Protein AF-A0A936B9G7-F1 (afdb_monomer_lite)

Sequence (215 aa):
MPQATAETTAALAHSESIAQEIELLRSRANLYGYPKITRPPTPICRALELAQEVGDEGVVVAVVWELDRVKAEGQRSGGAEEQDRLGEMLGRAMEAGVWGVSSDIALEQAVTFYGAGEWEQAGEAAELARRHALESTDMVRYVRYLCACLVLALVQEKVGEDAAVLDTLLTCKNTLQRHLGDEIGVAMKELLDSLLPRWGEERFRVALATYRMGK

pLDDT: mean 84.7, std 14.95, range [44.03, 98.56]

Structure (mmCIF, N/CA/C/O backbone):
data_AF-A0A936B9G7-F1
#
_entry.id   AF-A0A936B9G7-F1
#
loop_
_atom_site.group_PDB
_atom_site.id
_atom_site.type_symbol
_atom_site.label_atom_id
_atom_site.label_alt_id
_atom_site.label_comp_id
_atom_site.label_asym_id
_atom_site.label_entity_id
_atom_site.label_seq_id
_atom_site.pdbx_PDB_ins_code
_atom_site.Cartn_x
_atom_site.Cartn_y
_atom_site.Cartn_z
_atom_site.occupancy
_atom_site.B_iso_or_equiv
_atom_site.auth_seq_id
_atom_site.auth_comp_id
_atom_site.auth_asym_id
_atom_site.auth_atom_id
_atom_site.pdbx_PDB_model_num
ATOM 1 N N . MET A 1 1 ? 16.222 -15.327 -45.921 1.00 56.72 1 MET A N 1
ATOM 2 C CA . MET A 1 1 ? 15.269 -15.350 -44.790 1.00 56.72 1 MET A CA 1
ATOM 3 C C . MET A 1 1 ? 15.744 -16.071 -43.511 1.00 56.72 1 MET A C 1
ATOM 5 O O . MET A 1 1 ? 15.172 -15.734 -42.489 1.00 56.72 1 MET A O 1
ATOM 9 N N . PRO A 1 2 ? 16.771 -16.956 -43.470 1.00 66.25 2 PRO A N 1
ATOM 10 C CA . PRO A 1 2 ? 17.218 -17.563 -42.196 1.00 66.25 2 PRO A CA 1
ATOM 11 C C . PRO A 1 2 ? 18.151 -16.687 -41.328 1.00 66.25 2 PRO A C 1
ATOM 13 O O . PRO A 1 2 ? 18.372 -17.005 -40.165 1.00 66.25 2 PRO A O 1
ATOM 16 N N . GLN A 1 3 ? 18.701 -15.588 -41.858 1.00 65.69 3 GLN A N 1
ATOM 17 C CA . GLN A 1 3 ? 19.582 -14.690 -41.088 1.00 65.69 3 GLN A CA 1
ATOM 18 C C . GLN A 1 3 ? 18.818 -13.816 -40.082 1.00 65.69 3 GLN A C 1
ATOM 20 O O . GLN A 1 3 ? 19.266 -13.672 -38.952 1.00 65.69 3 GLN A O 1
ATOM 25 N N . ALA A 1 4 ? 17.629 -13.326 -40.448 1.00 65.06 4 ALA A N 1
ATOM 26 C CA . ALA A 1 4 ? 16.823 -12.474 -39.570 1.00 65.06 4 ALA A CA 1
ATOM 27 C C . ALA A 1 4 ? 16.393 -13.197 -38.281 1.00 65.06 4 ALA A C 1
ATOM 29 O O . ALA A 1 4 ? 16.388 -12.606 -37.211 1.00 65.06 4 ALA A O 1
ATOM 30 N N . THR A 1 5 ? 16.099 -14.498 -38.356 1.00 72.56 5 THR A N 1
ATOM 31 C CA . THR A 1 5 ? 15.740 -15.303 -37.180 1.00 72.56 5 THR A CA 1
ATOM 32 C C . THR A 1 5 ? 16.915 -15.523 -36.226 1.00 72.56 5 THR A C 1
ATOM 34 O O . THR A 1 5 ? 16.706 -15.557 -35.020 1.00 72.56 5 THR A O 1
ATOM 37 N N . ALA A 1 6 ? 18.147 -15.638 -36.735 1.00 71.44 6 ALA A N 1
ATOM 38 C CA . ALA A 1 6 ? 19.325 -15.882 -35.900 1.00 71.44 6 ALA A CA 1
ATOM 39 C C . ALA A 1 6 ? 19.733 -14.643 -35.084 1.00 71.44 6 ALA A C 1
ATOM 41 O O . ALA A 1 6 ? 20.085 -14.766 -33.912 1.00 71.44 6 ALA A O 1
ATOM 42 N N . GLU A 1 7 ? 19.638 -13.451 -35.680 1.00 71.56 7 GLU A N 1
ATOM 43 C CA . GLU A 1 7 ? 19.940 -12.185 -34.998 1.00 71.56 7 GLU A CA 1
ATOM 44 C C . GLU A 1 7 ? 18.927 -11.880 -33.887 1.00 71.56 7 GLU A C 1
ATOM 46 O O . GLU A 1 7 ? 19.317 -11.470 -32.795 1.00 71.56 7 GLU A O 1
ATOM 51 N N . THR A 1 8 ? 17.637 -12.166 -34.108 1.00 73.19 8 THR A N 1
ATOM 52 C CA . THR A 1 8 ? 16.605 -11.988 -33.074 1.00 73.19 8 THR A CA 1
ATOM 53 C C . THR A 1 8 ? 16.803 -12.938 -31.891 1.00 73.19 8 THR A C 1
ATOM 55 O O . THR A 1 8 ? 16.679 -12.518 -30.743 1.00 73.19 8 THR A O 1
ATOM 58 N N . THR A 1 9 ? 17.155 -14.206 -32.134 1.00 76.06 9 THR A N 1
ATOM 59 C CA . THR A 1 9 ? 17.416 -15.169 -31.050 1.00 76.06 9 THR A CA 1
ATOM 60 C C . THR A 1 9 ? 18.659 -14.798 -30.236 1.00 76.06 9 THR A C 1
ATOM 62 O O . THR A 1 9 ? 18.646 -14.934 -29.015 1.00 76.06 9 THR A O 1
ATOM 65 N N . ALA A 1 10 ? 19.713 -14.290 -30.882 1.00 73.38 10 ALA A N 1
ATOM 66 C CA . ALA A 1 10 ? 20.920 -13.843 -30.188 1.00 73.38 10 ALA A CA 1
ATOM 67 C C . ALA A 1 10 ? 20.668 -12.599 -29.317 1.00 73.38 10 ALA A C 1
ATOM 69 O O . ALA A 1 10 ? 21.149 -12.541 -28.186 1.00 73.38 10 ALA A O 1
ATOM 70 N N . ALA A 1 11 ? 19.880 -11.636 -29.808 1.00 69.75 11 ALA A N 1
ATOM 71 C CA . ALA A 1 11 ? 19.506 -10.446 -29.044 1.00 69.75 11 ALA A CA 1
ATOM 72 C C . ALA A 1 11 ? 18.649 -10.790 -27.813 1.00 69.75 11 ALA A C 1
ATOM 74 O O . ALA A 1 11 ? 18.898 -10.269 -26.726 1.00 69.75 11 ALA A O 1
ATOM 75 N N . LEU A 1 12 ? 17.693 -11.715 -27.961 1.00 70.75 12 LEU A N 1
ATOM 76 C CA . LEU A 1 12 ? 16.872 -12.208 -26.849 1.00 70.75 12 LEU A CA 1
ATOM 77 C C . LEU A 1 12 ? 17.719 -12.917 -25.784 1.00 70.75 12 LEU A C 1
ATOM 79 O O . LEU A 1 12 ? 17.623 -12.581 -24.609 1.00 70.75 12 LEU A O 1
ATOM 83 N N . ALA A 1 13 ? 18.607 -13.830 -26.190 1.00 74.38 13 ALA A N 1
ATOM 84 C CA . ALA A 1 13 ? 19.484 -14.540 -25.256 1.00 74.38 13 ALA A CA 1
ATOM 85 C C . ALA A 1 13 ? 20.451 -13.594 -24.517 1.00 74.38 13 ALA A C 1
ATOM 87 O O . ALA A 1 13 ? 20.755 -13.798 -23.341 1.00 74.38 13 ALA A O 1
ATOM 88 N N . HIS A 1 14 ? 20.929 -12.544 -25.191 1.00 73.81 14 HIS A N 1
ATOM 89 C CA . HIS A 1 14 ? 21.776 -11.531 -24.567 1.00 73.81 14 HIS A CA 1
ATOM 90 C C . HIS A 1 14 ? 21.006 -10.697 -23.533 1.00 73.81 14 HIS A C 1
ATOM 92 O O . HIS A 1 14 ? 21.499 -10.506 -22.424 1.00 73.81 14 HIS A O 1
ATOM 98 N N . SER A 1 15 ? 19.781 -10.273 -23.859 1.00 67.06 15 SER A N 1
ATOM 99 C CA . SER A 1 15 ? 18.903 -9.546 -22.934 1.00 67.06 15 SER A CA 1
ATOM 100 C C . SER A 1 15 ? 18.550 -10.380 -21.695 1.00 67.06 15 SER A C 1
ATOM 102 O O . SER A 1 15 ? 18.677 -9.887 -20.575 1.00 67.06 15 SER A O 1
ATOM 104 N N . GLU A 1 16 ? 18.219 -11.666 -21.867 1.00 73.56 16 GLU A N 1
ATOM 105 C CA . GLU A 1 16 ? 17.964 -12.586 -20.748 1.00 73.56 16 GLU A CA 1
ATOM 106 C C . GLU A 1 16 ? 19.197 -12.765 -19.847 1.00 73.56 16 GLU A C 1
ATOM 108 O O . GLU A 1 16 ? 19.076 -12.771 -18.621 1.00 73.56 16 GLU A O 1
ATOM 113 N N . SER A 1 17 ? 20.393 -12.868 -20.437 1.00 76.50 17 SER A N 1
ATOM 114 C CA . SER A 1 17 ? 21.648 -12.963 -19.682 1.00 76.50 17 SER A CA 1
ATOM 115 C C . SER A 1 17 ? 21.921 -11.706 -18.854 1.00 76.50 17 SER A C 1
ATOM 117 O O . SER A 1 17 ? 22.403 -11.821 -17.727 1.00 76.50 17 SER A O 1
ATOM 119 N N . ILE A 1 18 ? 21.625 -10.518 -19.390 1.00 69.38 18 ILE A N 1
ATOM 120 C CA . ILE A 1 18 ? 21.814 -9.257 -18.665 1.00 69.38 18 ILE A CA 1
ATOM 121 C C . ILE A 1 18 ? 20.817 -9.144 -17.505 1.00 69.38 18 ILE A C 1
ATOM 123 O O . ILE A 1 18 ? 21.220 -8.814 -16.390 1.00 69.38 18 ILE A O 1
ATOM 127 N N . ALA A 1 19 ? 19.544 -9.488 -17.723 1.00 68.62 19 ALA A N 1
ATOM 128 C CA . ALA A 1 19 ? 18.526 -9.476 -16.671 1.00 68.62 19 ALA A CA 1
ATOM 129 C C . ALA A 1 19 ? 18.897 -10.407 -15.497 1.00 68.62 19 ALA A C 1
ATOM 131 O O . ALA A 1 19 ? 18.770 -10.039 -14.327 1.00 68.62 19 ALA A O 1
ATOM 132 N N . GLN A 1 20 ? 19.436 -11.596 -15.797 1.00 72.50 20 GLN A N 1
ATOM 133 C CA . GLN A 1 20 ? 19.945 -12.523 -14.779 1.00 72.50 20 GLN A CA 1
ATOM 134 C C . GLN A 1 20 ? 21.139 -11.948 -14.002 1.00 72.50 20 GLN A C 1
ATOM 136 O O . GLN A 1 20 ? 21.231 -12.137 -12.786 1.00 72.50 20 GLN A O 1
ATOM 141 N N . GLU A 1 21 ? 22.048 -11.237 -14.675 1.00 73.44 21 GLU A N 1
ATOM 142 C CA . GLU A 1 21 ? 23.186 -10.583 -14.025 1.00 73.44 21 GLU A CA 1
ATOM 143 C C . GLU A 1 21 ? 22.727 -9.438 -13.109 1.00 73.44 21 GLU A C 1
ATOM 145 O O . GLU A 1 21 ? 23.181 -9.352 -11.966 1.00 73.44 21 GLU A O 1
ATOM 150 N N . ILE A 1 22 ? 21.770 -8.615 -13.549 1.00 65.75 22 ILE A N 1
ATOM 151 C CA . ILE A 1 22 ? 21.161 -7.553 -12.732 1.00 65.75 22 ILE A CA 1
ATOM 152 C C . ILE A 1 22 ? 20.537 -8.142 -11.460 1.00 65.75 22 ILE A C 1
ATOM 154 O O . ILE A 1 22 ? 20.807 -7.654 -10.359 1.00 65.75 22 ILE A O 1
ATOM 158 N N . GLU A 1 23 ? 19.758 -9.218 -11.579 1.00 68.31 23 GLU A N 1
ATOM 159 C CA . GLU A 1 23 ? 19.092 -9.845 -10.433 1.00 68.31 23 GLU A CA 1
ATOM 160 C C . GLU A 1 23 ? 20.086 -10.496 -9.455 1.00 68.31 23 GLU A C 1
ATOM 162 O O . GLU A 1 23 ? 19.943 -10.394 -8.230 1.00 68.31 23 GLU A O 1
ATOM 167 N N . LEU A 1 24 ? 21.165 -11.093 -9.974 1.00 71.88 24 LEU A N 1
ATOM 168 C CA . LEU A 1 24 ? 22.264 -11.605 -9.156 1.00 71.88 24 LEU A CA 1
ATOM 169 C C . LEU A 1 24 ? 22.961 -10.475 -8.387 1.00 71.88 24 LEU A C 1
ATOM 171 O O . LEU A 1 24 ? 23.268 -10.621 -7.200 1.00 71.88 24 LEU A O 1
ATOM 175 N N . LEU A 1 25 ? 23.223 -9.346 -9.048 1.00 67.25 25 LEU A N 1
ATOM 176 C CA . LEU A 1 25 ? 23.871 -8.188 -8.434 1.00 67.25 25 LEU A CA 1
ATOM 177 C C . LEU A 1 25 ? 22.976 -7.549 -7.361 1.00 67.25 25 LEU A C 1
ATOM 179 O O . LEU A 1 25 ? 23.489 -7.210 -6.292 1.00 67.25 25 LEU A O 1
ATOM 183 N N . ARG A 1 26 ? 21.654 -7.481 -7.581 1.00 63.97 26 ARG A N 1
ATOM 184 C CA . ARG A 1 26 ? 20.655 -7.074 -6.570 1.00 63.97 26 ARG A CA 1
ATOM 185 C C . ARG A 1 26 ? 20.637 -8.012 -5.366 1.00 63.97 26 ARG A C 1
ATOM 187 O O . ARG A 1 26 ? 20.727 -7.567 -4.224 1.00 63.97 26 ARG A O 1
ATOM 194 N N . SER A 1 27 ? 20.603 -9.320 -5.608 1.00 67.25 27 SER A N 1
ATOM 195 C CA . SER A 1 27 ? 20.620 -10.330 -4.543 1.00 67.25 27 SER A CA 1
ATOM 196 C C . SER A 1 27 ? 21.894 -10.246 -3.698 1.00 67.25 27 SER A C 1
ATOM 198 O O . SER A 1 27 ? 21.845 -10.291 -2.467 1.00 67.25 27 SER A O 1
ATOM 200 N N . ARG A 1 28 ? 23.052 -10.065 -4.349 1.00 64.75 28 ARG A N 1
ATOM 201 C CA . ARG A 1 28 ? 24.328 -9.843 -3.654 1.00 64.75 28 ARG A CA 1
ATOM 202 C C . ARG A 1 28 ? 24.312 -8.548 -2.865 1.00 64.75 28 ARG A C 1
ATOM 204 O O . ARG A 1 28 ? 24.846 -8.536 -1.764 1.00 64.75 28 ARG A O 1
ATOM 211 N N . ALA A 1 29 ? 23.717 -7.489 -3.403 1.00 59.88 29 ALA A N 1
ATOM 212 C CA . ALA A 1 29 ? 23.609 -6.220 -2.711 1.00 59.88 29 ALA A CA 1
ATOM 213 C C . ALA A 1 29 ? 22.846 -6.360 -1.380 1.00 59.88 29 ALA A C 1
ATOM 215 O O . ALA A 1 29 ? 23.378 -6.024 -0.321 1.00 59.88 29 ALA A O 1
ATOM 216 N N . ASN A 1 30 ? 21.671 -6.989 -1.412 1.00 59.00 30 ASN A N 1
ATOM 217 C CA . ASN A 1 30 ? 20.837 -7.210 -0.225 1.00 59.00 30 ASN A CA 1
ATOM 218 C C . ASN A 1 30 ? 21.539 -8.022 0.882 1.00 59.00 30 ASN A C 1
ATOM 220 O O . ASN A 1 30 ? 21.306 -7.782 2.067 1.00 59.00 30 ASN A O 1
ATOM 224 N N . LEU A 1 31 ? 22.448 -8.938 0.525 1.00 58.31 31 LEU A N 1
ATOM 225 C CA . LEU A 1 31 ? 23.226 -9.736 1.486 1.00 58.31 31 LEU A CA 1
ATOM 226 C C . LEU A 1 31 ? 24.245 -8.924 2.300 1.00 58.31 31 LEU A C 1
ATOM 228 O O . LEU A 1 31 ? 24.650 -9.370 3.373 1.00 58.31 31 LEU A O 1
ATOM 232 N N . TYR A 1 32 ? 24.672 -7.752 1.824 1.00 56.09 32 TYR A N 1
ATOM 233 C CA . TYR A 1 32 ? 25.700 -6.956 2.503 1.00 56.09 32 TYR A CA 1
ATOM 234 C C . TYR A 1 32 ? 25.159 -6.015 3.592 1.00 56.09 32 TYR A C 1
ATOM 236 O O . TYR A 1 32 ? 25.969 -5.313 4.194 1.00 56.09 32 TYR A O 1
ATOM 244 N N . GLY A 1 33 ? 23.845 -6.025 3.876 1.00 49.53 33 GLY A N 1
ATOM 245 C CA . GLY A 1 33 ? 23.213 -5.372 5.034 1.00 49.53 33 GLY A CA 1
ATOM 246 C C . GLY A 1 33 ? 23.773 -3.982 5.341 1.00 49.53 33 GLY A C 1
ATOM 247 O O . GLY A 1 33 ? 24.560 -3.844 6.267 1.00 49.53 33 GLY A O 1
ATOM 248 N N . TYR A 1 34 ? 23.411 -2.974 4.547 1.00 52.00 34 TYR A N 1
ATOM 249 C CA . TYR A 1 34 ? 24.170 -1.730 4.380 1.00 52.00 34 TYR A CA 1
ATOM 250 C C . TYR A 1 34 ? 24.184 -0.767 5.579 1.00 52.00 34 TYR A C 1
ATOM 252 O O . TYR A 1 34 ? 23.273 0.051 5.724 1.00 52.00 34 TYR A O 1
ATOM 260 N N . PRO A 1 35 ? 25.267 -0.699 6.379 1.00 44.03 35 PRO A N 1
ATOM 261 C CA . PRO A 1 35 ? 25.419 0.339 7.374 1.00 44.03 35 PRO A CA 1
ATOM 262 C C . PRO A 1 35 ? 26.289 1.439 6.749 1.00 44.03 35 PRO A C 1
ATOM 264 O O . PRO A 1 35 ? 27.512 1.339 6.728 1.00 44.03 35 PRO A O 1
ATOM 267 N N . LYS A 1 36 ? 25.655 2.516 6.268 1.00 48.12 36 LYS A N 1
ATOM 268 C CA . LYS A 1 36 ? 26.309 3.790 5.888 1.00 48.12 36 LYS A CA 1
ATOM 269 C C . LYS A 1 36 ? 27.235 3.732 4.656 1.00 48.12 36 LYS A C 1
ATOM 271 O O . LYS A 1 36 ? 28.436 3.968 4.782 1.00 48.12 36 LYS A O 1
ATOM 276 N N . ILE A 1 37 ? 26.701 3.520 3.451 1.00 49.41 37 ILE A N 1
ATOM 277 C CA . ILE A 1 37 ? 27.486 3.738 2.222 1.00 49.41 37 ILE A CA 1
ATOM 278 C C . ILE A 1 37 ? 27.013 5.017 1.520 1.00 49.41 37 ILE A C 1
ATOM 280 O O . ILE A 1 37 ? 25.853 5.143 1.154 1.00 49.41 37 ILE A O 1
ATOM 284 N N . THR A 1 38 ? 27.928 5.970 1.331 1.00 53.75 38 THR A N 1
ATOM 285 C CA . THR A 1 38 ? 27.715 7.244 0.611 1.00 53.75 38 THR A CA 1
ATOM 286 C C . THR A 1 38 ? 27.828 7.110 -0.913 1.00 53.75 38 THR A C 1
ATOM 288 O O . THR A 1 38 ? 27.682 8.092 -1.637 1.00 53.75 38 THR A O 1
ATOM 291 N N . ARG A 1 39 ? 28.116 5.906 -1.415 1.00 54.34 39 ARG A N 1
ATOM 292 C CA . ARG A 1 39 ? 28.204 5.564 -2.839 1.00 54.34 39 ARG A CA 1
ATOM 293 C C . ARG A 1 39 ? 27.450 4.262 -3.108 1.00 54.34 39 ARG A C 1
ATOM 295 O O . ARG A 1 39 ? 27.459 3.392 -2.237 1.00 54.34 39 ARG A O 1
ATOM 302 N N . PRO A 1 40 ? 26.853 4.086 -4.295 1.00 52.16 40 PRO A N 1
ATOM 303 C CA . PRO A 1 40 ? 26.327 2.790 -4.670 1.00 52.16 40 PRO A CA 1
ATOM 304 C C . PRO A 1 40 ? 27.481 1.771 -4.668 1.00 52.16 40 PRO A C 1
ATOM 306 O O . PRO A 1 40 ? 28.564 2.059 -5.187 1.00 52.16 40 PRO A O 1
ATOM 309 N N . PRO A 1 41 ? 27.317 0.610 -4.021 1.00 60.62 41 PRO A N 1
ATOM 310 C CA . PRO A 1 41 ? 28.318 -0.447 -4.035 1.00 60.62 41 PRO A CA 1
ATOM 311 C C . PRO A 1 41 ? 28.562 -0.908 -5.477 1.00 60.62 41 PRO A C 1
ATOM 313 O O . PRO A 1 41 ? 27.652 -0.886 -6.301 1.00 60.62 41 PRO A O 1
ATOM 316 N N . THR A 1 42 ? 29.785 -1.347 -5.786 1.00 68.25 42 THR A N 1
ATOM 317 C CA . THR A 1 42 ? 30.218 -1.718 -7.149 1.00 68.25 42 THR A CA 1
ATOM 318 C C . THR A 1 42 ? 29.230 -2.622 -7.909 1.00 68.25 42 THR A C 1
ATOM 320 O O . THR A 1 42 ? 29.023 -2.378 -9.096 1.00 68.25 42 THR A O 1
ATOM 323 N N . PRO A 1 43 ? 28.560 -3.605 -7.269 1.00 58.53 43 PRO A N 1
ATOM 324 C CA . PRO A 1 43 ? 27.504 -4.386 -7.913 1.00 58.53 43 PRO A CA 1
ATOM 325 C C . PRO A 1 43 ? 26.313 -3.566 -8.430 1.00 58.53 43 PRO A C 1
ATOM 327 O O . PRO A 1 43 ? 25.778 -3.884 -9.483 1.00 58.53 43 PRO A O 1
ATOM 330 N N . ILE A 1 44 ? 25.916 -2.502 -7.731 1.00 60.12 44 ILE A N 1
ATOM 331 C CA . ILE A 1 44 ? 24.806 -1.626 -8.128 1.00 60.12 44 ILE A CA 1
ATOM 332 C C . ILE A 1 44 ? 25.230 -0.706 -9.267 1.00 60.12 44 ILE A C 1
ATOM 334 O O . ILE A 1 44 ? 24.474 -0.552 -10.217 1.00 60.12 44 ILE A O 1
ATOM 338 N N . CYS A 1 45 ? 26.454 -0.167 -9.241 1.00 66.50 45 CYS A N 1
ATOM 339 C CA . CYS A 1 45 ? 26.995 0.565 -10.392 1.00 66.50 45 CYS A CA 1
ATOM 340 C C . CYS A 1 45 ? 27.009 -0.312 -11.650 1.00 66.50 45 CYS A C 1
ATOM 342 O O . CYS A 1 45 ? 26.574 0.129 -12.707 1.00 66.50 45 CYS A O 1
ATOM 344 N N . ARG A 1 46 ? 27.432 -1.576 -11.520 1.00 67.38 46 ARG A N 1
ATOM 345 C CA . ARG A 1 46 ? 27.432 -2.520 -12.641 1.00 67.38 46 ARG A CA 1
ATOM 346 C C . ARG A 1 46 ? 26.018 -2.864 -13.109 1.00 67.38 46 ARG A C 1
ATOM 348 O O . ARG A 1 46 ? 25.781 -2.906 -14.308 1.00 67.38 46 ARG A O 1
ATOM 355 N N . ALA A 1 47 ? 25.079 -3.066 -12.184 1.00 62.12 47 ALA A N 1
ATOM 356 C CA . ALA A 1 47 ? 23.676 -3.288 -12.523 1.00 62.12 47 ALA A CA 1
ATOM 357 C C . ALA A 1 47 ? 23.065 -2.070 -13.236 1.00 62.12 47 ALA A C 1
ATOM 359 O O . ALA A 1 47 ? 22.287 -2.251 -14.160 1.00 62.12 47 ALA A O 1
ATOM 360 N N . LEU A 1 48 ? 23.446 -0.845 -12.860 1.00 63.19 48 LEU A N 1
ATOM 361 C CA . LEU A 1 48 ? 23.027 0.387 -13.536 1.00 63.19 48 LEU A CA 1
ATOM 362 C C . LEU A 1 48 ? 23.592 0.505 -14.952 1.00 63.19 48 LEU A C 1
ATOM 364 O O . LEU A 1 48 ? 22.842 0.830 -15.865 1.00 63.19 48 LEU A O 1
ATOM 368 N N . GLU A 1 49 ? 24.886 0.233 -15.136 1.00 69.00 49 GLU A N 1
ATOM 369 C CA . GLU A 1 49 ? 25.533 0.213 -16.457 1.00 69.00 49 GLU A CA 1
ATOM 370 C C . GLU A 1 49 ? 24.850 -0.800 -17.382 1.00 69.00 49 GLU A C 1
ATOM 372 O O . GLU A 1 49 ? 24.409 -0.450 -18.472 1.00 69.00 49 GLU A O 1
ATOM 377 N N . LEU A 1 50 ? 24.686 -2.036 -16.904 1.00 65.38 50 LEU A N 1
ATOM 378 C CA . LEU A 1 50 ? 24.020 -3.107 -17.641 1.00 65.38 50 LEU A CA 1
ATOM 379 C C . LEU A 1 50 ? 22.57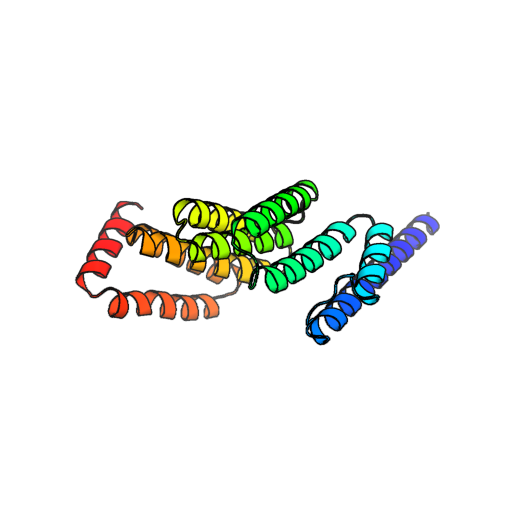4 -2.748 -17.982 1.00 65.38 50 LEU A C 1
ATOM 381 O O . LEU A 1 50 ? 22.122 -2.961 -19.099 1.00 65.38 50 LEU A O 1
ATOM 385 N N . ALA A 1 51 ? 21.849 -2.156 -17.041 1.00 63.84 51 ALA A N 1
ATOM 386 C CA . ALA A 1 51 ? 20.460 -1.788 -17.235 1.00 63.84 51 ALA A CA 1
ATOM 387 C C . ALA A 1 51 ? 20.276 -0.571 -18.171 1.00 63.84 51 ALA A C 1
ATOM 389 O O . ALA A 1 51 ? 19.245 -0.461 -18.837 1.00 63.84 51 ALA A O 1
ATOM 390 N N . GLN A 1 52 ? 21.280 0.312 -18.271 1.00 67.38 52 GLN A N 1
ATOM 391 C CA . GLN A 1 52 ? 21.365 1.341 -19.316 1.00 67.38 52 GLN A CA 1
ATOM 392 C C . GLN A 1 52 ? 21.656 0.737 -20.696 1.00 67.38 52 GLN A C 1
ATOM 394 O O . GLN A 1 52 ? 21.115 1.225 -21.686 1.00 67.38 52 GLN A O 1
ATOM 399 N N . GLU A 1 53 ? 22.457 -0.330 -20.773 1.00 66.25 53 GLU A N 1
ATOM 400 C CA . GLU A 1 53 ? 22.741 -1.041 -22.029 1.00 66.25 53 GLU A CA 1
ATOM 401 C C . GLU A 1 53 ? 21.485 -1.713 -22.621 1.00 66.25 53 GLU A C 1
ATOM 403 O O . GLU A 1 53 ? 21.360 -1.779 -23.844 1.00 66.25 53 GLU A O 1
ATOM 408 N N . VAL A 1 54 ? 20.528 -2.153 -21.787 1.00 63.50 54 VAL A N 1
ATOM 409 C CA . VAL A 1 54 ? 19.259 -2.778 -22.239 1.00 63.50 54 VAL A CA 1
ATOM 410 C C . VAL A 1 54 ? 18.085 -1.802 -22.394 1.00 63.50 54 VAL A C 1
ATOM 412 O O . VAL A 1 54 ? 17.042 -2.190 -22.913 1.00 63.50 54 VAL A O 1
ATOM 415 N N . GLY A 1 55 ? 18.251 -0.536 -22.000 1.00 54.19 55 GLY A N 1
ATOM 416 C CA . GLY A 1 55 ? 17.353 0.558 -22.384 1.00 54.19 55 GLY A CA 1
ATOM 417 C C . GLY A 1 55 ? 16.089 0.792 -21.545 1.00 54.19 55 GLY A C 1
ATOM 418 O O . GLY A 1 55 ? 15.339 1.690 -21.910 1.00 54.19 55 GLY A O 1
ATOM 419 N N . ASP A 1 56 ? 15.853 0.075 -20.438 1.00 58.06 56 ASP A N 1
ATOM 420 C CA . ASP A 1 56 ? 14.624 0.277 -19.629 1.00 58.06 56 ASP A CA 1
ATOM 421 C C . ASP A 1 56 ? 14.794 0.011 -18.114 1.00 58.06 56 ASP A C 1
ATOM 423 O O . ASP A 1 56 ? 14.147 0.628 -17.270 1.00 58.06 56 ASP A O 1
ATOM 427 N N . GLU A 1 57 ? 15.730 -0.853 -17.705 1.00 61.50 57 GLU A N 1
ATOM 428 C CA . GLU A 1 57 ? 15.814 -1.298 -16.302 1.00 61.50 57 GLU A CA 1
ATOM 429 C C . GLU A 1 57 ? 16.679 -0.399 -15.394 1.00 61.50 57 GLU A C 1
ATOM 431 O O . GLU A 1 57 ? 16.709 -0.575 -14.170 1.00 61.50 57 GLU A O 1
ATOM 436 N N . GLY A 1 58 ? 17.409 0.568 -15.969 1.00 63.62 58 GLY A N 1
ATOM 437 C CA . GLY A 1 58 ? 18.388 1.383 -15.232 1.00 63.62 58 GLY A CA 1
ATOM 438 C C . GLY A 1 58 ? 17.743 2.285 -14.188 1.00 63.62 58 GLY A C 1
ATOM 439 O O . GLY A 1 58 ? 18.282 2.468 -13.094 1.00 63.62 58 GLY A O 1
ATOM 440 N N . VAL A 1 59 ? 16.542 2.781 -14.488 1.00 65.25 59 VAL A N 1
ATOM 441 C CA . VAL A 1 59 ? 15.751 3.592 -13.558 1.00 65.25 59 VAL A CA 1
ATOM 442 C C . VAL A 1 59 ? 15.311 2.753 -12.359 1.00 65.25 59 VAL A C 1
ATOM 444 O O . VAL A 1 59 ? 15.446 3.203 -11.225 1.00 65.25 59 VAL A O 1
ATOM 447 N N . VAL A 1 60 ? 14.882 1.507 -12.580 1.00 70.56 60 VAL A N 1
ATOM 448 C CA . VAL A 1 60 ? 14.449 0.586 -11.515 1.00 70.56 60 VAL A CA 1
ATOM 449 C C . VAL A 1 60 ? 15.559 0.389 -10.486 1.00 70.56 60 VAL A C 1
ATOM 451 O O . VAL A 1 60 ? 15.342 0.565 -9.290 1.00 70.56 60 VAL A O 1
ATOM 454 N N . VAL A 1 61 ? 16.770 0.059 -10.946 1.00 70.50 61 VAL A N 1
ATOM 455 C CA . VAL A 1 61 ? 17.921 -0.188 -10.062 1.00 70.50 61 VAL A CA 1
ATOM 456 C C . VAL A 1 61 ? 18.309 1.078 -9.291 1.00 70.50 61 VAL A C 1
ATOM 458 O O . VAL A 1 61 ? 18.567 1.001 -8.090 1.00 70.50 61 VAL A O 1
ATOM 461 N N . ALA A 1 62 ? 18.334 2.237 -9.959 1.00 71.50 62 ALA A N 1
ATOM 462 C CA . ALA A 1 62 ? 18.723 3.504 -9.339 1.00 71.50 62 ALA A CA 1
ATOM 463 C C . ALA A 1 62 ? 17.744 3.902 -8.236 1.00 71.50 62 ALA A C 1
ATOM 465 O O . ALA A 1 62 ? 18.153 4.248 -7.128 1.00 71.50 62 ALA A O 1
ATOM 466 N N . VAL A 1 63 ? 16.453 3.819 -8.549 1.00 70.62 63 VAL A N 1
ATOM 467 C CA . VAL A 1 63 ? 15.383 4.248 -7.659 1.00 70.62 63 VAL A CA 1
ATOM 468 C C . VAL A 1 63 ? 15.239 3.298 -6.470 1.00 70.62 63 VAL A C 1
ATOM 470 O O . VAL A 1 63 ? 15.105 3.771 -5.348 1.00 70.62 63 VAL A O 1
ATOM 473 N N . VAL A 1 64 ? 15.337 1.978 -6.670 1.00 76.44 64 VAL A N 1
ATOM 474 C CA . VAL A 1 64 ? 15.311 1.008 -5.557 1.00 76.44 64 VAL A CA 1
ATOM 475 C C . VAL A 1 64 ? 16.488 1.231 -4.609 1.00 76.44 64 VAL A C 1
ATOM 477 O O . VAL A 1 64 ? 16.301 1.283 -3.397 1.00 76.44 64 VAL A O 1
ATOM 480 N N . TRP A 1 65 ? 17.696 1.434 -5.142 1.00 78.69 65 TRP A N 1
ATOM 481 C CA . TRP A 1 65 ? 18.853 1.718 -4.296 1.00 78.69 65 TRP A CA 1
ATOM 482 C C . TRP A 1 65 ? 18.698 3.027 -3.517 1.00 78.69 65 TRP A C 1
ATOM 484 O O . TRP A 1 65 ? 19.030 3.098 -2.332 1.00 78.69 65 TRP A O 1
ATOM 494 N N . GLU A 1 66 ? 18.204 4.074 -4.177 1.00 79.12 66 GLU A N 1
ATOM 495 C CA . GLU A 1 66 ? 17.956 5.351 -3.521 1.00 79.12 66 GLU A CA 1
ATOM 496 C C . GLU A 1 66 ? 16.879 5.221 -2.437 1.00 79.12 66 GLU A C 1
ATOM 498 O O . GLU A 1 66 ? 17.043 5.797 -1.364 1.00 79.12 66 GLU A O 1
ATOM 503 N N . LEU A 1 67 ? 15.858 4.388 -2.658 1.00 78.56 67 LEU A N 1
ATOM 504 C CA . LEU A 1 67 ? 14.820 4.080 -1.675 1.00 78.56 67 LEU A CA 1
ATOM 505 C C . LEU A 1 67 ? 15.402 3.391 -0.445 1.00 78.56 67 LEU A C 1
ATOM 507 O O . LEU A 1 67 ? 15.185 3.860 0.669 1.00 78.56 67 LEU A O 1
ATOM 511 N N . ASP A 1 68 ? 16.197 2.340 -0.628 1.00 81.25 68 ASP A N 1
ATOM 512 C CA . ASP A 1 68 ? 16.860 1.652 0.486 1.00 81.25 68 ASP A CA 1
ATOM 513 C C . ASP A 1 68 ? 17.771 2.598 1.278 1.00 81.25 68 ASP A C 1
ATOM 515 O O . ASP A 1 68 ? 17.849 2.537 2.510 1.00 81.25 68 ASP A O 1
ATOM 519 N N . ARG A 1 69 ? 18.443 3.518 0.577 1.00 80.81 69 ARG A N 1
ATOM 520 C CA . ARG A 1 69 ? 19.280 4.540 1.202 1.00 80.81 69 ARG A CA 1
ATOM 521 C C . ARG A 1 69 ? 18.453 5.542 2.005 1.00 80.81 69 ARG A C 1
ATOM 523 O O . ARG A 1 69 ? 18.824 5.822 3.143 1.00 80.81 69 ARG A O 1
ATOM 530 N N . VAL A 1 70 ? 17.351 6.050 1.450 1.00 80.44 70 VAL A N 1
ATOM 531 C CA . VAL A 1 70 ? 16.431 6.959 2.150 1.00 80.44 70 VAL A CA 1
ATOM 532 C C . VAL A 1 70 ? 15.881 6.283 3.404 1.00 80.44 70 VAL A C 1
ATOM 534 O O . VAL A 1 70 ? 16.035 6.847 4.481 1.00 80.44 70 VAL A O 1
ATOM 537 N N . LYS A 1 71 ? 15.408 5.031 3.320 1.00 80.06 71 LYS A N 1
ATOM 538 C CA . LYS A 1 71 ? 14.937 4.258 4.487 1.00 80.06 71 LYS A CA 1
ATOM 539 C C . LYS A 1 71 ? 15.999 4.132 5.588 1.00 80.06 71 LYS A C 1
ATOM 541 O O . LYS A 1 71 ? 15.698 4.205 6.780 1.00 80.06 71 LYS A O 1
ATOM 546 N N . ALA A 1 72 ? 17.265 3.947 5.209 1.00 79.06 72 ALA A N 1
ATOM 547 C CA . ALA A 1 72 ? 18.378 3.854 6.157 1.00 79.06 72 ALA A CA 1
ATOM 548 C C . ALA A 1 72 ? 18.796 5.214 6.765 1.00 79.06 72 ALA A C 1
ATOM 550 O O . ALA A 1 72 ? 19.399 5.251 7.848 1.00 79.06 72 ALA A O 1
ATOM 551 N N . GLU A 1 73 ? 18.529 6.321 6.065 1.00 79.62 73 GLU A N 1
ATOM 552 C CA . GLU A 1 73 ? 18.833 7.699 6.478 1.00 79.62 73 GLU A CA 1
ATOM 553 C C . GLU A 1 73 ? 17.693 8.320 7.313 1.00 79.62 73 GLU A C 1
ATOM 555 O O . GLU A 1 73 ? 17.982 8.918 8.354 1.00 79.62 73 GLU A O 1
ATOM 560 N N . GLY A 1 74 ? 16.429 8.108 6.925 1.00 68.00 74 GLY A N 1
ATOM 561 C CA . GLY A 1 74 ? 15.205 8.660 7.530 1.00 68.00 74 GLY A CA 1
ATOM 562 C C . GLY A 1 74 ? 15.010 8.309 9.006 1.00 68.00 74 GLY A C 1
ATOM 563 O O . GLY A 1 74 ? 14.474 9.091 9.783 1.00 68.00 74 GLY A O 1
ATOM 564 N N . GLN A 1 75 ? 15.618 7.218 9.482 1.00 66.00 75 GLN A N 1
ATOM 565 C CA . GLN A 1 75 ? 15.706 6.933 10.922 1.00 66.00 75 GLN A CA 1
ATOM 566 C C . GLN A 1 75 ? 16.477 8.003 11.731 1.00 66.00 75 GLN A C 1
ATOM 568 O O . GLN A 1 75 ? 16.524 7.918 12.960 1.00 66.00 75 GLN A O 1
ATOM 573 N N . ARG A 1 76 ? 17.135 8.977 11.083 1.00 65.12 76 ARG A N 1
ATOM 574 C CA . ARG A 1 76 ? 17.997 9.985 11.731 1.00 65.12 76 ARG A CA 1
ATOM 575 C C . ARG A 1 76 ? 17.650 11.435 11.391 1.00 65.12 76 ARG A C 1
ATOM 577 O O . ARG A 1 76 ? 17.949 12.308 12.203 1.00 65.12 76 ARG A O 1
ATOM 584 N N . SER A 1 77 ? 17.097 11.702 10.213 1.00 59.62 77 SER A N 1
ATOM 585 C CA . SER A 1 77 ? 16.705 13.038 9.742 1.00 59.62 77 SER A CA 1
ATOM 586 C C . SER A 1 77 ? 15.196 13.221 9.901 1.00 59.62 77 SER A C 1
ATOM 588 O O . SER A 1 77 ? 14.445 12.297 9.633 1.00 59.62 77 SER A O 1
ATOM 590 N N . GLY A 1 78 ? 14.734 14.388 10.360 1.00 61.47 78 GLY A N 1
ATOM 591 C CA . GLY A 1 78 ? 13.294 14.672 10.467 1.00 61.47 78 GLY A CA 1
ATOM 592 C C . GLY A 1 78 ? 12.549 14.527 9.127 1.00 61.47 78 GLY A C 1
ATOM 593 O O . GLY A 1 78 ? 13.159 14.607 8.065 1.00 61.47 78 GLY A O 1
ATOM 594 N N . GLY A 1 79 ? 11.225 14.341 9.184 1.00 79.75 79 GLY A N 1
ATOM 595 C CA . GLY A 1 79 ? 10.430 13.811 8.064 1.00 79.75 79 GLY A CA 1
ATOM 596 C C . GLY A 1 79 ? 10.316 14.664 6.790 1.00 79.75 79 GLY A C 1
ATOM 597 O O . GLY A 1 79 ? 10.083 14.099 5.731 1.00 79.75 79 GLY A O 1
ATOM 598 N N . ALA A 1 80 ? 10.509 15.987 6.837 1.00 85.88 80 ALA A N 1
ATOM 599 C CA . ALA A 1 80 ? 10.249 16.848 5.671 1.00 85.88 80 ALA A CA 1
ATOM 600 C C . ALA A 1 80 ? 11.230 16.621 4.498 1.00 85.88 80 ALA A C 1
ATOM 602 O O . ALA A 1 80 ? 10.807 16.477 3.357 1.00 85.88 80 ALA A O 1
ATOM 603 N N . GLU A 1 81 ? 12.538 16.525 4.770 1.00 87.94 81 GLU A N 1
ATOM 604 C CA . GLU A 1 81 ? 13.543 16.267 3.719 1.00 87.94 81 GLU A CA 1
ATOM 605 C C . GLU A 1 81 ? 13.365 14.869 3.104 1.00 87.94 81 GLU A C 1
ATOM 607 O O . GLU A 1 81 ? 13.570 14.665 1.909 1.00 87.94 81 GLU A O 1
ATOM 612 N N . GLU A 1 82 ? 12.960 13.895 3.921 1.00 88.62 82 GLU A N 1
ATOM 613 C CA . GLU A 1 82 ? 12.645 12.545 3.459 1.00 88.62 82 GLU A CA 1
ATOM 614 C C . GLU A 1 82 ? 11.419 12.537 2.535 1.00 88.62 82 GLU A C 1
ATOM 616 O O . GLU A 1 82 ? 11.469 11.927 1.466 1.00 88.62 82 GLU A O 1
ATOM 621 N N . GLN A 1 83 ? 10.353 13.255 2.898 1.00 88.81 83 GLN A N 1
ATOM 622 C CA . GLN A 1 83 ? 9.141 13.378 2.084 1.00 88.81 83 GLN A CA 1
ATOM 623 C C . GLN A 1 83 ? 9.430 13.990 0.706 1.00 88.81 83 GLN A C 1
ATOM 625 O O . GLN A 1 83 ? 8.983 13.432 -0.301 1.00 88.81 83 GLN A O 1
ATOM 630 N N . ASP A 1 84 ? 10.212 15.073 0.649 1.00 90.75 84 ASP A N 1
ATOM 631 C CA . ASP A 1 84 ? 10.591 15.729 -0.610 1.00 90.75 84 ASP A CA 1
ATOM 632 C C . ASP A 1 84 ? 11.359 14.765 -1.529 1.00 90.75 84 ASP A C 1
ATOM 634 O O . ASP A 1 84 ? 11.016 14.602 -2.704 1.00 90.75 84 ASP A O 1
ATOM 638 N N . ARG A 1 85 ? 12.346 14.039 -0.984 1.00 90.75 85 ARG A N 1
ATOM 639 C CA . ARG A 1 85 ? 13.132 13.053 -1.749 1.00 90.75 85 ARG A CA 1
ATOM 640 C C . ARG A 1 85 ? 12.276 11.904 -2.265 1.00 90.75 85 ARG A C 1
ATOM 642 O O . ARG A 1 85 ? 12.413 11.512 -3.424 1.00 90.75 85 ARG A O 1
ATOM 649 N N . LEU A 1 86 ? 11.381 11.373 -1.430 1.00 92.00 86 LEU A N 1
ATOM 650 C CA . LEU A 1 86 ? 10.445 10.334 -1.857 1.00 92.00 86 LEU A CA 1
ATOM 651 C C . LEU A 1 86 ? 9.515 10.852 -2.967 1.00 92.00 86 LEU A C 1
ATOM 653 O O . LEU A 1 86 ? 9.242 10.118 -3.915 1.00 92.00 86 LEU A O 1
ATOM 657 N N . GLY A 1 87 ? 9.090 12.119 -2.907 1.00 93.06 87 GLY A N 1
ATOM 658 C CA . GLY A 1 87 ? 8.291 12.758 -3.956 1.00 93.06 87 GLY A CA 1
ATOM 659 C C . GLY A 1 87 ? 9.026 12.844 -5.297 1.00 93.06 87 GLY A C 1
ATOM 660 O O . GLY A 1 87 ? 8.483 12.444 -6.329 1.00 93.06 87 GLY A O 1
ATOM 661 N N . GLU A 1 88 ? 10.286 13.284 -5.288 1.00 93.06 88 GLU A N 1
ATOM 662 C CA . GLU A 1 88 ? 11.134 13.330 -6.489 1.00 93.06 88 GLU A CA 1
ATOM 663 C C . GLU A 1 88 ? 11.375 11.936 -7.089 1.00 93.06 88 GLU A C 1
ATOM 665 O O . GLU A 1 88 ? 11.381 11.752 -8.311 1.00 93.06 88 GLU A O 1
ATOM 670 N N . MET A 1 89 ? 11.589 10.930 -6.240 1.00 91.06 89 MET A N 1
ATOM 671 C CA . MET A 1 89 ? 11.747 9.544 -6.679 1.00 91.06 89 MET A CA 1
ATOM 672 C C . MET A 1 89 ? 10.464 8.983 -7.292 1.00 91.06 89 MET A C 1
ATOM 674 O O . MET A 1 89 ? 10.531 8.318 -8.326 1.00 91.06 89 MET A O 1
ATOM 678 N N . LEU A 1 90 ? 9.309 9.261 -6.680 1.00 93.50 90 LEU A N 1
ATOM 679 C CA . LEU A 1 90 ? 8.012 8.816 -7.177 1.00 93.50 90 LEU A CA 1
ATOM 680 C C . LEU A 1 90 ? 7.726 9.402 -8.563 1.00 93.50 90 LEU A C 1
ATOM 682 O O . LEU A 1 90 ? 7.337 8.657 -9.461 1.00 93.50 90 LEU A O 1
ATOM 686 N N . GLY A 1 91 ? 7.988 10.699 -8.758 1.00 92.69 91 GLY A N 1
ATOM 687 C CA . GLY A 1 91 ? 7.851 11.355 -10.061 1.00 92.69 91 GLY A CA 1
ATOM 688 C C . GLY A 1 91 ? 8.671 10.655 -11.147 1.00 92.69 91 GLY A C 1
ATOM 689 O O . GLY A 1 91 ? 8.119 10.246 -12.167 1.00 92.69 91 GLY A O 1
ATOM 690 N N . ARG A 1 92 ? 9.961 10.398 -10.881 1.00 90.12 92 ARG A N 1
ATOM 691 C CA . ARG A 1 92 ? 10.847 9.672 -11.813 1.00 90.12 92 ARG A CA 1
ATOM 692 C C . ARG A 1 92 ? 10.359 8.253 -12.116 1.00 90.12 92 ARG A C 1
ATOM 694 O O . ARG A 1 92 ? 10.409 7.821 -13.265 1.00 90.12 92 ARG A O 1
ATOM 701 N N . ALA A 1 93 ? 9.895 7.519 -11.105 1.00 88.06 93 ALA A N 1
ATOM 702 C CA . ALA A 1 93 ? 9.403 6.153 -11.287 1.00 88.06 93 ALA A CA 1
ATOM 703 C C . ALA A 1 93 ? 8.109 6.108 -12.121 1.00 88.06 93 ALA A C 1
ATOM 705 O O . ALA A 1 93 ? 7.956 5.230 -12.972 1.00 88.06 93 ALA A O 1
ATOM 706 N N . MET A 1 94 ? 7.202 7.071 -11.920 1.00 92.38 94 MET A N 1
ATOM 707 C CA . MET A 1 94 ? 5.969 7.208 -12.703 1.00 92.38 94 MET A CA 1
ATOM 708 C C . MET A 1 94 ? 6.244 7.608 -14.155 1.00 92.38 94 MET A C 1
ATOM 710 O O . MET A 1 94 ? 5.659 7.019 -15.060 1.00 92.38 94 MET A O 1
ATOM 714 N N . GLU A 1 95 ? 7.152 8.559 -14.392 1.00 92.19 95 GLU A N 1
ATOM 715 C CA . GLU A 1 95 ? 7.567 8.958 -15.746 1.00 92.19 95 GLU A CA 1
ATOM 716 C C . GLU A 1 95 ? 8.171 7.788 -16.533 1.00 92.19 95 GLU A C 1
ATOM 718 O O . GLU A 1 95 ? 7.940 7.664 -17.735 1.00 92.19 95 GLU A O 1
ATOM 723 N N . ALA A 1 96 ? 8.892 6.902 -15.845 1.00 86.62 96 ALA A N 1
ATOM 724 C CA . ALA A 1 96 ? 9.463 5.690 -16.422 1.00 86.62 96 ALA A CA 1
ATOM 725 C C . ALA A 1 96 ? 8.476 4.503 -16.495 1.00 86.62 96 ALA A C 1
ATOM 727 O O . ALA A 1 96 ? 8.851 3.432 -16.959 1.00 86.62 96 ALA A O 1
ATOM 728 N N . GLY A 1 97 ? 7.231 4.648 -16.024 1.00 90.38 97 GLY A N 1
ATOM 729 C CA . GLY A 1 97 ? 6.227 3.575 -16.055 1.00 90.38 97 GLY A CA 1
ATOM 730 C C . GLY A 1 97 ? 6.557 2.363 -15.173 1.00 90.38 97 GLY A C 1
ATOM 731 O O . GLY A 1 97 ? 6.042 1.268 -15.401 1.00 90.38 97 GLY A O 1
ATOM 732 N N . VAL A 1 98 ? 7.410 2.530 -14.157 1.00 90.62 98 VAL A N 1
ATOM 733 C CA . VAL A 1 98 ? 7.879 1.435 -13.294 1.00 90.62 98 VAL A CA 1
ATOM 734 C C . VAL A 1 98 ? 6.935 1.258 -12.099 1.00 90.62 98 VAL A C 1
ATOM 736 O O . VAL A 1 98 ? 7.280 1.544 -10.952 1.00 90.62 98 VAL A O 1
ATOM 739 N N . TRP A 1 99 ? 5.722 0.765 -12.357 1.00 93.25 99 TRP A N 1
ATOM 740 C CA . TRP A 1 99 ? 4.629 0.721 -11.372 1.00 93.25 99 TRP A CA 1
ATOM 741 C C . TRP A 1 99 ? 4.959 -0.012 -10.068 1.00 93.25 99 TRP A C 1
ATOM 743 O O . TRP A 1 99 ? 4.566 0.445 -8.995 1.00 93.25 99 TRP A O 1
ATOM 753 N N . GLY A 1 100 ? 5.725 -1.107 -10.125 1.00 89.19 100 GLY A N 1
ATOM 754 C CA . GLY A 1 100 ? 6.166 -1.822 -8.923 1.00 89.19 100 GLY A CA 1
ATOM 755 C C . GLY A 1 100 ? 7.003 -0.940 -7.989 1.00 89.19 100 GLY A C 1
ATOM 756 O O . GLY A 1 100 ? 6.748 -0.899 -6.788 1.00 89.19 100 GLY A O 1
ATOM 757 N N . VAL A 1 101 ? 7.934 -0.162 -8.547 1.00 90.94 101 VAL A N 1
ATOM 758 C CA . VAL A 1 101 ? 8.780 0.765 -7.780 1.00 90.94 101 VAL A CA 1
ATOM 759 C C . VAL A 1 101 ? 7.987 1.987 -7.326 1.00 90.94 101 VAL A C 1
ATOM 761 O O . VAL A 1 101 ? 8.103 2.389 -6.170 1.00 90.94 101 VAL A O 1
ATOM 764 N N . SER A 1 102 ? 7.125 2.541 -8.183 1.00 94.25 102 SER A N 1
ATOM 765 C CA . SER A 1 102 ? 6.225 3.633 -7.789 1.00 94.25 102 SER A CA 1
ATOM 766 C C . SER A 1 102 ? 5.309 3.225 -6.632 1.00 94.25 102 SER A C 1
ATOM 768 O O . SER A 1 102 ? 5.032 4.036 -5.752 1.00 94.25 102 SER A O 1
ATOM 770 N N . SER A 1 103 ? 4.856 1.967 -6.597 1.00 95.19 103 SER A N 1
ATOM 771 C CA . SER A 1 103 ? 4.107 1.416 -5.467 1.00 95.19 103 SER A CA 1
ATOM 772 C C . SER A 1 103 ? 4.952 1.332 -4.196 1.00 95.19 103 SER A C 1
ATOM 774 O O . SER A 1 103 ? 4.435 1.645 -3.127 1.00 95.19 103 SER A O 1
ATOM 776 N N . ASP A 1 104 ? 6.213 0.902 -4.288 1.00 93.88 104 ASP A N 1
ATOM 777 C CA . ASP A 1 104 ? 7.107 0.780 -3.129 1.00 93.88 104 ASP A CA 1
ATOM 778 C C . ASP A 1 104 ? 7.426 2.153 -2.514 1.00 93.88 104 ASP A C 1
ATOM 780 O O . ASP A 1 104 ? 7.416 2.298 -1.291 1.00 93.88 104 ASP A O 1
ATOM 784 N N . ILE A 1 105 ? 7.640 3.178 -3.347 1.00 94.50 105 ILE A N 1
ATOM 785 C CA . ILE A 1 105 ? 7.882 4.555 -2.886 1.00 94.50 105 ILE A CA 1
ATOM 786 C C . ILE A 1 105 ? 6.627 5.157 -2.258 1.00 94.50 105 ILE A C 1
ATOM 788 O O . ILE A 1 105 ? 6.702 5.713 -1.166 1.00 94.50 105 ILE A O 1
ATOM 792 N N . ALA A 1 106 ? 5.473 5.040 -2.924 1.00 97.06 106 ALA A N 1
ATOM 793 C CA . ALA A 1 106 ? 4.217 5.568 -2.398 1.00 97.06 106 ALA A CA 1
ATOM 794 C C . ALA A 1 106 ? 3.835 4.892 -1.068 1.00 97.06 106 ALA A C 1
ATOM 796 O O . ALA A 1 106 ? 3.326 5.546 -0.160 1.00 97.06 106 ALA A O 1
ATOM 797 N N . LEU A 1 107 ? 4.132 3.596 -0.917 1.00 96.25 107 LEU A N 1
ATOM 798 C CA . LEU A 1 107 ? 3.943 2.889 0.347 1.00 96.25 107 LEU A CA 1
ATOM 799 C C . LEU A 1 107 ? 4.869 3.434 1.442 1.00 96.25 107 LEU A C 1
ATOM 801 O O . LEU A 1 107 ? 4.418 3.613 2.571 1.00 96.25 107 LEU A O 1
ATOM 805 N N . GLU A 1 108 ? 6.132 3.723 1.122 1.00 94.69 108 GLU A N 1
ATOM 806 C CA . GLU A 1 108 ? 7.058 4.339 2.077 1.00 94.69 108 GLU A CA 1
ATOM 807 C C . GLU A 1 108 ? 6.571 5.728 2.504 1.00 94.69 108 GLU A C 1
ATOM 809 O O . GLU A 1 108 ? 6.477 5.991 3.698 1.00 94.69 108 GLU A O 1
ATOM 814 N N . GLN A 1 109 ? 6.141 6.575 1.559 1.00 95.12 109 GLN A N 1
ATOM 815 C CA . GLN A 1 109 ? 5.527 7.870 1.877 1.00 95.12 109 GLN A CA 1
ATOM 816 C C . GLN A 1 109 ? 4.325 7.711 2.809 1.00 95.12 109 GLN A C 1
ATOM 818 O O . GLN A 1 109 ? 4.216 8.438 3.793 1.00 95.12 109 GLN A O 1
ATOM 823 N N . ALA A 1 110 ? 3.450 6.737 2.542 1.00 96.38 110 ALA A N 1
ATOM 824 C CA . ALA A 1 110 ? 2.290 6.472 3.385 1.00 96.38 110 ALA A CA 1
ATOM 825 C C . ALA A 1 110 ? 2.688 6.114 4.825 1.00 96.38 110 ALA A C 1
ATOM 827 O O . ALA A 1 110 ? 2.078 6.606 5.774 1.00 96.38 110 ALA A O 1
ATOM 828 N N . VAL A 1 111 ? 3.728 5.293 4.999 1.00 94.50 111 VAL A N 1
ATOM 829 C CA . VAL A 1 111 ? 4.261 4.930 6.320 1.00 94.50 111 VAL A CA 1
ATOM 830 C C . VAL A 1 111 ? 4.900 6.138 7.009 1.00 94.50 111 VAL A C 1
ATOM 832 O O . VAL A 1 111 ? 4.648 6.351 8.197 1.00 94.50 111 VAL A O 1
ATOM 835 N N . THR A 1 112 ? 5.661 6.958 6.282 1.00 91.81 112 THR A N 1
ATOM 836 C CA . THR A 1 112 ? 6.279 8.184 6.809 1.00 91.81 112 THR A CA 1
ATOM 837 C C . THR A 1 112 ? 5.220 9.189 7.268 1.00 91.81 112 THR A C 1
ATOM 839 O O . THR A 1 112 ? 5.270 9.650 8.410 1.00 91.81 112 THR A O 1
ATOM 842 N N . PHE A 1 113 ? 4.204 9.466 6.443 1.00 94.38 113 PHE A N 1
ATOM 843 C CA . PHE A 1 113 ? 3.073 10.331 6.803 1.00 94.38 113 PHE A CA 1
ATOM 844 C C . PHE A 1 113 ? 2.283 9.780 7.995 1.00 94.38 113 PHE A C 1
ATOM 846 O O . PHE A 1 113 ? 1.965 10.516 8.930 1.00 94.38 113 PHE A O 1
ATOM 853 N N . TYR A 1 114 ? 2.033 8.468 8.027 1.00 95.19 114 TYR A N 1
ATOM 854 C CA . TYR A 1 114 ? 1.374 7.822 9.160 1.00 95.19 114 TYR A CA 1
ATOM 855 C C . TYR A 1 114 ? 2.194 7.969 10.454 1.00 95.19 114 TYR A C 1
ATOM 857 O O . TYR A 1 114 ? 1.646 8.284 11.508 1.00 95.19 114 TYR A O 1
ATOM 865 N N . GLY A 1 115 ? 3.516 7.790 10.394 1.00 92.69 115 GLY A N 1
ATOM 866 C CA . GLY A 1 115 ? 4.409 7.994 11.539 1.00 92.69 115 GLY A CA 1
ATOM 867 C C . GLY A 1 115 ? 4.416 9.438 12.055 1.00 92.69 115 GLY A C 1
ATOM 868 O O . GLY A 1 115 ? 4.511 9.652 13.265 1.00 92.69 115 GLY A O 1
ATOM 869 N N . ALA A 1 116 ? 4.260 10.414 11.157 1.00 92.94 116 ALA A N 1
ATOM 870 C CA . ALA A 1 116 ? 4.170 11.839 11.479 1.00 92.94 116 ALA A CA 1
ATOM 871 C C . ALA A 1 116 ? 2.783 12.280 11.994 1.00 92.94 116 ALA A C 1
ATOM 873 O O . ALA A 1 116 ? 2.644 13.387 12.511 1.00 92.94 116 ALA A O 1
ATOM 874 N N . GLY A 1 117 ? 1.759 11.425 11.895 1.00 95.19 117 GLY A N 1
ATOM 875 C CA . GLY A 1 117 ? 0.379 11.772 12.245 1.00 95.19 117 GLY A CA 1
ATOM 876 C C . GLY A 1 117 ? -0.380 12.541 11.160 1.00 95.19 117 GLY A C 1
ATOM 877 O O . GLY A 1 117 ? -1.453 13.084 11.423 1.00 95.19 117 GLY A O 1
ATOM 878 N N . GLU A 1 118 ? 0.158 12.576 9.943 1.00 96.06 118 GLU A N 1
ATOM 879 C CA . GLU A 1 118 ? -0.406 13.234 8.764 1.00 96.06 118 GLU A CA 1
ATOM 880 C C . GLU A 1 118 ? -1.371 12.271 8.052 1.00 96.06 118 GLU A C 1
ATOM 882 O O . GLU A 1 118 ? -1.069 11.686 7.013 1.00 96.06 118 GLU A O 1
ATOM 887 N N . TRP A 1 119 ? -2.525 12.017 8.678 1.00 97.56 119 TRP A N 1
ATOM 888 C CA . TRP A 1 119 ? -3.429 10.929 8.278 1.00 97.56 119 TRP A CA 1
ATOM 889 C C . TRP A 1 119 ? -4.001 11.077 6.865 1.00 97.56 119 TRP A C 1
ATOM 891 O O . TRP A 1 119 ? -4.151 10.078 6.170 1.00 97.56 119 TRP A O 1
ATOM 901 N N . GLU A 1 120 ? -4.312 12.299 6.435 1.00 97.31 120 GLU A N 1
ATOM 902 C CA . GLU A 1 120 ? -4.872 12.561 5.104 1.00 97.31 120 GLU A CA 1
ATOM 903 C C . GLU A 1 120 ? -3.863 12.187 4.010 1.00 97.31 120 GLU A C 1
ATOM 905 O O . GLU A 1 120 ? -4.143 11.332 3.169 1.00 97.31 120 GLU A O 1
ATOM 910 N N . GLN A 1 121 ? -2.641 12.712 4.112 1.00 97.44 121 GLN A N 1
ATOM 911 C CA . GLN A 1 121 ? -1.532 12.427 3.203 1.00 97.44 121 GLN A CA 1
ATOM 912 C C . GLN A 1 121 ? -1.154 10.940 3.217 1.00 97.44 121 GLN A C 1
ATOM 914 O O . GLN A 1 121 ? -0.900 10.345 2.168 1.00 97.44 121 GLN A O 1
ATOM 919 N N . ALA A 1 122 ? -1.163 10.308 4.395 1.00 97.50 122 ALA A N 1
ATOM 920 C CA . ALA A 1 122 ? -0.922 8.874 4.522 1.00 97.50 122 ALA A CA 1
ATOM 921 C C . ALA A 1 122 ? -1.970 8.046 3.763 1.00 97.50 122 ALA A C 1
ATOM 923 O O . ALA A 1 122 ? -1.626 7.062 3.105 1.00 97.50 122 ALA A O 1
ATOM 924 N N . GLY A 1 123 ? -3.242 8.449 3.832 1.00 98.19 123 GLY A N 1
ATOM 925 C CA . GLY A 1 123 ? -4.337 7.812 3.104 1.00 98.19 123 GLY A CA 1
ATOM 926 C C . GLY A 1 123 ? -4.184 7.950 1.591 1.00 98.19 123 GLY A C 1
ATOM 927 O O . GLY A 1 123 ? -4.284 6.953 0.875 1.00 98.19 123 GLY A O 1
ATOM 928 N N . GLU A 1 124 ? -3.881 9.155 1.106 1.00 98.19 124 GLU A N 1
ATOM 929 C CA . GLU A 1 124 ? -3.651 9.421 -0.321 1.00 98.19 124 GLU A CA 1
ATOM 930 C C . GLU A 1 124 ? -2.475 8.607 -0.877 1.00 98.19 124 GLU A C 1
ATOM 932 O O . GLU A 1 124 ? -2.597 7.961 -1.924 1.00 98.19 124 GLU A O 1
ATOM 937 N N . ALA A 1 125 ? -1.354 8.579 -0.153 1.00 97.88 125 ALA A N 1
ATOM 938 C CA . ALA A 1 125 ? -0.169 7.822 -0.539 1.00 97.88 125 ALA A CA 1
ATOM 939 C C . ALA A 1 125 ? -0.422 6.302 -0.518 1.00 97.88 125 ALA A C 1
ATOM 941 O O . ALA A 1 125 ? -0.025 5.598 -1.450 1.00 97.88 125 ALA A O 1
ATOM 942 N N . ALA A 1 126 ? -1.144 5.783 0.484 1.00 98.25 126 ALA A N 1
ATOM 943 C CA . ALA A 1 126 ? -1.505 4.366 0.550 1.00 98.25 126 ALA A CA 1
ATOM 944 C C . ALA A 1 126 ? -2.446 3.961 -0.597 1.00 98.25 126 ALA A C 1
ATOM 946 O O . ALA A 1 126 ? -2.289 2.892 -1.189 1.00 98.25 126 ALA A O 1
ATOM 947 N N . GLU A 1 127 ? -3.399 4.822 -0.956 1.00 98.56 127 GLU A N 1
ATOM 948 C CA . GLU A 1 127 ? -4.299 4.603 -2.087 1.00 98.56 127 GLU A CA 1
ATOM 949 C C . GLU A 1 127 ? -3.545 4.626 -3.428 1.00 98.56 127 GLU A C 1
ATOM 951 O O . GLU A 1 127 ? -3.790 3.792 -4.305 1.00 98.56 127 GLU A O 1
ATOM 956 N N . LEU A 1 128 ? -2.580 5.536 -3.587 1.00 98.31 128 LEU A N 1
ATOM 957 C CA . LEU A 1 128 ? -1.699 5.564 -4.753 1.00 98.31 128 LEU A CA 1
ATOM 958 C C . LEU A 1 128 ? -0.855 4.286 -4.853 1.00 98.31 128 LEU A C 1
ATOM 960 O O . LEU A 1 128 ? -0.824 3.658 -5.913 1.00 98.31 128 LEU A O 1
ATOM 964 N N . ALA A 1 129 ? -0.241 3.858 -3.746 1.00 97.94 129 ALA A N 1
ATOM 965 C CA . ALA A 1 129 ? 0.511 2.608 -3.674 1.00 97.94 129 ALA A CA 1
ATOM 966 C C . ALA A 1 129 ? -0.361 1.408 -4.066 1.00 97.94 129 ALA A C 1
ATOM 968 O O . ALA A 1 129 ? 0.042 0.573 -4.872 1.00 97.94 129 ALA A O 1
ATOM 969 N N . ARG A 1 130 ? -1.601 1.358 -3.563 1.00 98.25 130 ARG A N 1
ATOM 970 C CA . ARG A 1 130 ? -2.580 0.315 -3.887 1.00 98.25 130 ARG A CA 1
ATOM 971 C C . ARG A 1 130 ? -2.871 0.237 -5.389 1.00 98.25 130 ARG A C 1
ATOM 973 O O . ARG A 1 130 ? -2.924 -0.868 -5.932 1.00 98.25 130 ARG A O 1
ATOM 980 N N . ARG A 1 131 ? -3.060 1.380 -6.058 1.00 98.25 131 ARG A N 1
ATOM 981 C CA . ARG A 1 131 ? -3.317 1.441 -7.509 1.00 98.25 131 ARG A CA 1
ATOM 982 C C . ARG A 1 131 ? -2.100 1.006 -8.321 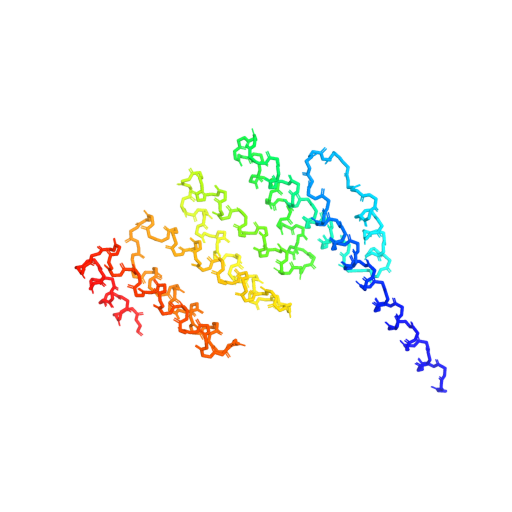1.00 98.25 131 ARG A C 1
ATOM 984 O O . ARG A 1 131 ? -2.224 0.091 -9.130 1.00 98.25 131 ARG A O 1
ATOM 991 N N . HIS A 1 132 ? -0.929 1.578 -8.043 1.00 97.62 132 HIS A N 1
ATOM 992 C CA . HIS A 1 132 ? 0.310 1.223 -8.743 1.00 97.62 132 HIS A CA 1
ATOM 993 C C . HIS A 1 132 ? 0.689 -0.251 -8.549 1.00 97.62 132 HIS A C 1
ATOM 995 O O . HIS A 1 132 ? 1.170 -0.894 -9.480 1.00 97.62 132 HIS A O 1
ATOM 1001 N N . ALA A 1 133 ? 0.415 -0.831 -7.374 1.00 96.62 133 ALA A N 1
ATOM 1002 C CA . ALA A 1 133 ? 0.602 -2.259 -7.159 1.00 96.62 133 ALA A CA 1
ATOM 1003 C C . ALA A 1 133 ? -0.198 -3.084 -8.181 1.00 96.62 133 ALA A C 1
ATOM 1005 O O . ALA A 1 133 ? 0.363 -3.960 -8.824 1.00 96.62 133 ALA A O 1
ATOM 1006 N N . LEU A 1 134 ? -1.484 -2.794 -8.397 1.00 97.00 134 LEU A N 1
ATOM 1007 C CA . LEU A 1 134 ? -2.301 -3.551 -9.356 1.00 97.00 134 LEU A CA 1
ATOM 1008 C C . LEU A 1 134 ? -1.911 -3.323 -10.823 1.00 97.00 134 LEU A C 1
ATOM 1010 O O . LEU A 1 134 ? -2.150 -4.207 -11.646 1.00 97.00 134 LEU A O 1
ATOM 1014 N N . GLU A 1 135 ? -1.317 -2.175 -11.145 1.00 96.88 135 GLU A N 1
ATOM 1015 C CA . GLU A 1 135 ? -0.788 -1.873 -12.482 1.00 96.88 135 GLU A CA 1
ATOM 1016 C C . GLU A 1 135 ? 0.538 -2.591 -12.768 1.00 96.88 135 GLU A C 1
ATOM 1018 O O . GLU A 1 135 ? 0.890 -2.800 -13.931 1.00 96.88 135 GLU A O 1
ATO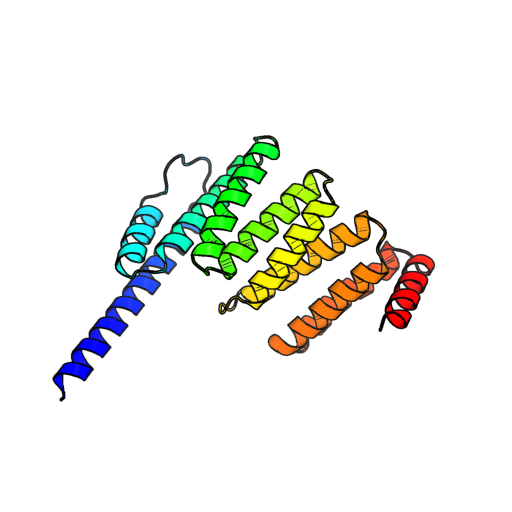M 1023 N N . SER A 1 136 ? 1.257 -3.028 -11.729 1.00 93.62 136 SER A N 1
ATOM 1024 C CA . SER A 1 136 ? 2.482 -3.799 -11.915 1.00 93.62 136 SER A CA 1
ATOM 1025 C C . SER A 1 136 ? 2.218 -5.181 -12.521 1.00 93.62 136 SER A C 1
ATOM 1027 O O . SER A 1 136 ? 1.202 -5.843 -12.283 1.00 93.62 136 SER A O 1
ATOM 1029 N N . THR A 1 137 ? 3.178 -5.662 -13.302 1.00 91.62 137 THR A N 1
ATOM 1030 C CA . THR A 1 137 ? 3.143 -6.972 -13.964 1.00 91.62 137 THR A CA 1
ATOM 1031 C C . THR A 1 137 ? 3.879 -8.059 -13.180 1.00 91.62 137 THR A C 1
ATOM 1033 O O . THR A 1 137 ? 3.707 -9.239 -13.481 1.00 91.62 137 THR A O 1
ATOM 1036 N N . ASP A 1 138 ? 4.658 -7.688 -12.159 1.00 87.69 138 ASP A N 1
ATOM 1037 C CA . ASP A 1 138 ? 5.473 -8.620 -11.380 1.00 87.69 138 ASP A CA 1
ATOM 1038 C C . ASP A 1 138 ? 4.667 -9.409 -10.329 1.00 87.69 138 ASP A C 1
ATOM 1040 O O . ASP A 1 138 ? 3.594 -9.001 -9.887 1.00 87.69 138 ASP A O 1
ATOM 1044 N N . MET A 1 139 ? 5.195 -10.556 -9.894 1.00 82.38 139 MET A N 1
ATOM 1045 C CA . MET A 1 139 ? 4.511 -11.445 -8.940 1.00 82.38 139 MET A CA 1
ATOM 1046 C C . MET A 1 139 ? 4.386 -10.858 -7.524 1.00 82.38 139 MET A C 1
ATOM 1048 O O . MET A 1 139 ? 3.471 -11.223 -6.784 1.00 82.38 139 MET A O 1
ATOM 1052 N N . VAL A 1 140 ? 5.274 -9.937 -7.138 1.00 90.25 140 VAL A N 1
ATOM 1053 C CA . VAL A 1 140 ? 5.297 -9.301 -5.807 1.00 90.25 140 VAL A CA 1
ATOM 1054 C C . VAL A 1 140 ? 4.203 -8.233 -5.687 1.00 90.25 140 VAL A C 1
ATOM 1056 O O . VAL A 1 140 ? 3.851 -7.815 -4.583 1.00 90.25 140 VAL A O 1
ATOM 1059 N N . ARG A 1 141 ? 3.567 -7.848 -6.799 1.00 93.62 141 ARG A N 1
ATOM 1060 C CA . ARG A 1 141 ? 2.477 -6.867 -6.839 1.00 93.62 141 ARG A CA 1
ATOM 1061 C C . ARG A 1 141 ? 1.358 -7.104 -5.825 1.00 93.62 141 ARG A C 1
ATOM 1063 O O . ARG A 1 141 ? 0.849 -6.156 -5.237 1.00 93.62 141 ARG A O 1
ATOM 1070 N N . TYR A 1 142 ? 0.993 -8.360 -5.568 1.00 93.62 142 TYR A N 1
ATOM 1071 C CA . TYR A 1 142 ? -0.080 -8.677 -4.622 1.00 93.62 142 TYR A CA 1
ATOM 1072 C C . TYR A 1 142 ? 0.353 -8.508 -3.162 1.00 93.62 142 TYR A C 1
ATOM 1074 O O . TYR A 1 142 ? -0.472 -8.158 -2.321 1.00 93.62 142 TYR A O 1
ATOM 1082 N N . VAL A 1 143 ? 1.644 -8.682 -2.867 1.00 91.88 143 VAL A N 1
ATOM 1083 C CA . VAL A 1 143 ? 2.211 -8.363 -1.550 1.00 91.88 143 VAL A CA 1
ATOM 1084 C C . VAL A 1 143 ? 2.182 -6.851 -1.332 1.00 91.88 143 VAL A C 1
ATOM 1086 O O . VAL A 1 143 ? 1.705 -6.399 -0.295 1.00 91.88 143 VAL A O 1
ATOM 1089 N N . ARG A 1 144 ? 2.593 -6.060 -2.334 1.00 94.62 144 ARG A N 1
ATO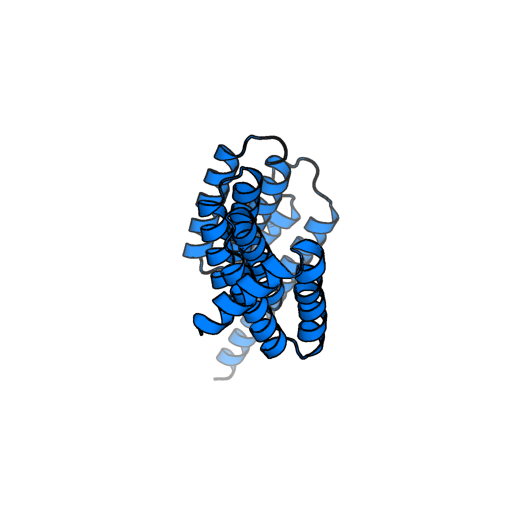M 1090 C CA . ARG A 1 144 ? 2.506 -4.588 -2.276 1.00 94.62 144 ARG A CA 1
ATOM 1091 C C . ARG A 1 144 ? 1.073 -4.107 -2.088 1.00 94.62 144 ARG A C 1
ATOM 1093 O O . ARG A 1 144 ? 0.811 -3.278 -1.222 1.00 94.62 144 ARG A O 1
ATOM 1100 N N . TYR A 1 145 ? 0.142 -4.680 -2.850 1.00 96.94 145 TYR A N 1
ATOM 1101 C CA . TYR A 1 145 ? -1.282 -4.380 -2.745 1.00 96.94 145 TYR A CA 1
ATOM 1102 C C . TYR A 1 145 ? -1.826 -4.670 -1.341 1.00 96.94 145 TYR A C 1
ATOM 1104 O O . TYR A 1 145 ? -2.537 -3.834 -0.782 1.00 96.94 145 TYR A O 1
ATOM 1112 N N . LEU A 1 146 ? -1.466 -5.817 -0.748 1.00 95.88 146 LEU A N 1
ATOM 1113 C CA . LEU A 1 146 ? -1.815 -6.138 0.636 1.00 95.88 146 LEU A CA 1
ATOM 1114 C C . LEU A 1 146 ? -1.262 -5.083 1.599 1.00 95.88 146 LEU A C 1
ATOM 1116 O O . LEU A 1 146 ? -2.034 -4.505 2.359 1.00 95.88 146 LEU A O 1
ATOM 1120 N N . CYS A 1 147 ? 0.041 -4.790 1.544 1.00 96.25 147 CYS A N 1
ATOM 1121 C CA . CYS A 1 147 ? 0.673 -3.805 2.425 1.00 96.25 147 CYS A CA 1
ATOM 1122 C C . CYS A 1 147 ? 0.011 -2.423 2.321 1.00 96.25 147 CYS A C 1
ATOM 1124 O O . CYS A 1 147 ? -0.307 -1.823 3.345 1.00 96.25 147 CYS A O 1
ATOM 1126 N N . ALA A 1 148 ? -0.273 -1.954 1.104 1.00 98.00 148 ALA A N 1
ATOM 1127 C CA . ALA A 1 148 ? -0.968 -0.691 0.873 1.00 98.00 148 ALA A CA 1
ATOM 1128 C C . ALA A 1 148 ? -2.385 -0.688 1.472 1.00 98.00 148 ALA A C 1
ATOM 1130 O O . ALA A 1 148 ? -2.768 0.265 2.149 1.00 98.00 148 ALA A O 1
ATOM 1131 N N . CYS A 1 149 ? -3.147 -1.777 1.305 1.00 98.44 149 CYS A N 1
ATOM 1132 C CA . CYS A 1 149 ? -4.471 -1.911 1.919 1.00 98.44 149 CYS A 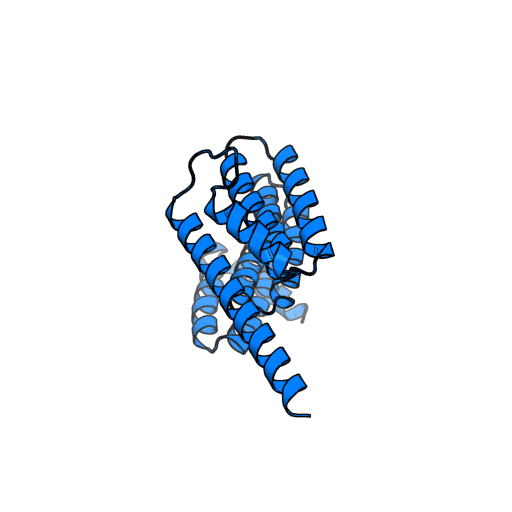CA 1
ATOM 1133 C C . CYS A 1 149 ? -4.407 -1.916 3.452 1.00 98.44 149 CYS A C 1
ATOM 1135 O O . CYS A 1 149 ? -5.289 -1.352 4.095 1.00 98.44 149 CYS A O 1
ATOM 1137 N N . LEU A 1 150 ? -3.381 -2.534 4.045 1.00 97.88 150 LEU A N 1
ATOM 1138 C CA . LEU A 1 150 ? -3.191 -2.537 5.497 1.00 97.88 150 LEU A CA 1
ATOM 1139 C C . LEU A 1 150 ? -2.873 -1.135 6.025 1.00 97.88 150 LEU A C 1
ATOM 1141 O O . LEU A 1 150 ? -3.482 -0.718 7.005 1.00 97.88 150 LEU A O 1
ATOM 1145 N N . VAL A 1 151 ? -1.975 -0.388 5.372 1.00 98.00 151 VAL A N 1
ATOM 1146 C CA . VAL A 1 151 ? -1.670 1.000 5.764 1.00 98.00 151 VAL A CA 1
ATOM 1147 C C . VAL A 1 151 ? -2.905 1.889 5.615 1.00 98.00 151 VAL A C 1
ATOM 1149 O O . VAL A 1 151 ? -3.237 2.621 6.544 1.00 98.00 151 VAL A O 1
ATOM 1152 N N . LEU A 1 152 ? -3.646 1.769 4.509 1.00 98.56 152 LEU A N 1
ATOM 1153 C CA . LEU A 1 152 ? -4.885 2.522 4.297 1.00 98.56 152 LEU A CA 1
ATOM 1154 C C . LEU A 1 152 ? -5.943 2.212 5.369 1.00 98.56 152 LEU A C 1
ATOM 1156 O O . LEU A 1 152 ? -6.552 3.126 5.919 1.00 98.56 152 LEU A O 1
ATOM 1160 N N . ALA A 1 153 ? -6.124 0.935 5.713 1.00 98.19 153 ALA A N 1
ATOM 1161 C CA . ALA A 1 153 ? -7.016 0.516 6.791 1.00 98.19 153 ALA A CA 1
ATOM 1162 C C . ALA A 1 153 ? -6.576 1.080 8.155 1.00 98.19 153 ALA A C 1
ATOM 1164 O O . ALA A 1 153 ? -7.411 1.528 8.938 1.00 98.19 153 ALA A O 1
ATOM 1165 N N . LEU A 1 154 ? -5.271 1.114 8.444 1.00 97.94 154 LEU A N 1
ATOM 1166 C CA . LEU A 1 154 ? -4.754 1.730 9.669 1.00 97.94 154 LEU A CA 1
ATOM 1167 C C . LEU A 1 154 ? -5.033 3.237 9.709 1.00 97.94 154 LEU A C 1
ATOM 1169 O O . LEU A 1 154 ? -5.460 3.742 10.745 1.00 97.94 154 LEU A O 1
ATOM 1173 N N . VAL A 1 155 ? -4.832 3.949 8.596 1.00 98.38 155 VAL A N 1
ATOM 1174 C CA . VAL A 1 155 ? -5.155 5.381 8.469 1.00 98.38 155 VAL A CA 1
ATOM 1175 C C . VAL A 1 155 ? -6.642 5.627 8.728 1.00 98.38 155 VAL A C 1
ATOM 1177 O O . VAL A 1 155 ? -6.986 6.444 9.579 1.00 98.38 155 VAL A O 1
ATOM 1180 N N . GLN A 1 156 ? -7.522 4.890 8.046 1.00 98.50 156 GLN A N 1
ATOM 1181 C CA . GLN A 1 156 ? -8.978 5.003 8.197 1.00 98.50 156 GLN A CA 1
ATOM 1182 C C . GLN A 1 156 ? -9.415 4.751 9.645 1.00 98.50 156 GLN A C 1
ATOM 1184 O O . GLN A 1 156 ? -10.223 5.493 10.200 1.00 98.50 156 GLN A O 1
ATOM 1189 N N . GLU A 1 157 ? -8.820 3.761 10.309 1.00 97.88 157 GLU A N 1
ATOM 1190 C CA . GLU A 1 157 ? -9.086 3.503 11.721 1.00 97.88 157 GLU A CA 1
ATOM 1191 C C . GLU A 1 157 ? -8.648 4.665 12.626 1.00 97.88 157 GLU A C 1
ATOM 1193 O O . GLU A 1 157 ? -9.350 4.985 13.588 1.00 97.88 157 GLU A O 1
ATOM 1198 N N . LYS A 1 158 ? -7.510 5.316 12.335 1.00 97.94 158 LYS A N 1
ATOM 1199 C CA . LYS A 1 158 ? -7.030 6.482 13.100 1.00 97.94 158 LYS A CA 1
ATOM 1200 C C . LYS A 1 158 ? -7.969 7.677 13.016 1.00 97.94 158 LYS A C 1
ATOM 1202 O O . LYS A 1 158 ? -8.084 8.401 14.003 1.00 97.94 158 LYS A O 1
ATOM 1207 N N . VAL A 1 159 ? -8.648 7.857 11.886 1.00 97.94 159 VAL A N 1
ATOM 1208 C CA . VAL A 1 159 ? -9.628 8.937 11.692 1.00 97.94 159 VAL A CA 1
ATOM 1209 C C . VAL A 1 159 ? -11.061 8.537 12.078 1.00 97.94 159 VAL A C 1
ATOM 1211 O O . VAL A 1 159 ? -11.960 9.368 12.008 1.00 97.94 159 VAL A O 1
ATOM 1214 N N . GLY A 1 160 ? -11.280 7.303 12.552 1.00 97.38 160 GLY A N 1
ATOM 1215 C CA . GLY A 1 160 ? -12.586 6.819 13.025 1.00 97.38 160 GLY A CA 1
ATOM 1216 C C . GLY A 1 160 ? -13.522 6.298 11.926 1.00 97.38 160 GLY A C 1
ATOM 1217 O O . GLY A 1 160 ? -14.714 6.120 12.169 1.00 97.38 160 GLY A O 1
ATOM 1218 N N . GLU A 1 161 ? -12.997 6.026 10.732 1.00 98.06 161 GLU A N 1
ATOM 1219 C CA . GLU A 1 161 ? -13.745 5.580 9.551 1.00 98.06 161 GLU A CA 1
ATOM 1220 C C . GLU A 1 161 ? -13.863 4.044 9.499 1.00 98.06 161 GLU A C 1
ATOM 1222 O O . GLU A 1 161 ? -13.401 3.376 8.572 1.00 98.06 161 GLU A O 1
ATOM 1227 N N . ASP A 1 162 ? -14.488 3.442 10.514 1.00 98.25 162 ASP A N 1
ATOM 1228 C CA . ASP A 1 162 ? -14.513 1.978 10.692 1.00 98.25 162 ASP A CA 1
ATOM 1229 C C . ASP A 1 162 ? -15.175 1.215 9.534 1.00 98.25 162 ASP A C 1
ATOM 1231 O O . ASP A 1 162 ? -14.780 0.098 9.193 1.00 98.25 162 ASP A O 1
ATOM 1235 N N . ALA A 1 163 ? -16.199 1.805 8.915 1.00 98.06 163 ALA A N 1
ATOM 1236 C CA . ALA A 1 163 ? -16.856 1.205 7.757 1.00 98.06 163 ALA A CA 1
ATOM 1237 C C . ALA A 1 163 ? -15.920 1.167 6.537 1.00 98.06 163 ALA A C 1
ATOM 1239 O O . ALA A 1 163 ? -15.924 0.180 5.798 1.00 98.06 163 ALA A O 1
ATOM 1240 N N . ALA A 1 164 ? -15.088 2.200 6.362 1.00 98.00 164 ALA A N 1
ATOM 1241 C CA . ALA A 1 164 ? -14.086 2.254 5.303 1.00 98.00 164 ALA A CA 1
ATOM 1242 C C . ALA A 1 164 ? -12.977 1.217 5.533 1.00 98.00 164 ALA A C 1
ATOM 1244 O O . ALA A 1 164 ? -12.562 0.551 4.586 1.00 98.00 164 ALA A O 1
ATOM 1245 N N . VAL A 1 165 ? -12.577 0.986 6.791 1.00 98.44 165 VAL A N 1
ATOM 1246 C CA . VAL A 1 165 ? -11.640 -0.096 7.144 1.00 98.44 165 VAL A CA 1
ATOM 1247 C C . VAL A 1 165 ? -12.172 -1.454 6.681 1.00 98.44 165 VAL A C 1
ATOM 1249 O O . VAL A 1 165 ? -11.449 -2.222 6.040 1.00 98.44 165 VAL A O 1
ATOM 1252 N N . LEU A 1 166 ? -13.443 -1.758 6.977 1.00 98.19 166 LEU A N 1
ATOM 1253 C CA . LEU A 1 166 ? -14.070 -3.008 6.541 1.00 98.19 166 LEU A CA 1
ATOM 1254 C C . LEU A 1 166 ? -14.124 -3.113 5.015 1.00 98.19 166 LEU A C 1
ATOM 1256 O O . LEU A 1 166 ? -13.822 -4.180 4.478 1.00 98.19 166 LEU A O 1
ATOM 1260 N N . ASP A 1 167 ? -14.474 -2.031 4.318 1.00 98.31 167 ASP A N 1
ATOM 1261 C CA . ASP A 1 167 ? -14.498 -2.020 2.856 1.00 98.31 167 ASP A CA 1
ATOM 1262 C C . ASP A 1 167 ? -13.117 -2.282 2.248 1.00 98.31 167 ASP A C 1
ATOM 1264 O O . ASP A 1 167 ? -12.973 -3.188 1.421 1.00 98.31 167 ASP A O 1
ATOM 1268 N N . THR A 1 168 ? -12.089 -1.576 2.725 1.00 98.44 168 THR A N 1
ATOM 1269 C CA . THR A 1 168 ? -10.699 -1.748 2.289 1.00 98.44 168 THR A CA 1
ATOM 1270 C C . THR A 1 168 ? -10.236 -3.192 2.482 1.00 98.44 168 THR A C 1
ATOM 1272 O O . THR A 1 168 ? -9.734 -3.812 1.541 1.00 98.44 168 THR A O 1
ATOM 1275 N N . LEU A 1 169 ? -10.437 -3.770 3.670 1.00 98.00 169 LEU A N 1
ATOM 1276 C CA . LEU A 1 169 ? -9.959 -5.119 3.989 1.00 98.00 169 LEU A CA 1
ATOM 1277 C C . LEU A 1 169 ? -10.746 -6.223 3.270 1.00 98.00 169 LEU A C 1
ATOM 1279 O O . LEU A 1 169 ? -10.151 -7.199 2.810 1.00 98.00 169 LEU A O 1
ATOM 1283 N N . LEU A 1 170 ? -12.068 -6.083 3.125 1.00 98.00 170 LEU A N 1
ATOM 1284 C CA . LEU A 1 170 ? -12.888 -7.048 2.384 1.00 98.00 170 LEU A CA 1
ATOM 1285 C C . LEU A 1 170 ? -12.605 -6.995 0.881 1.00 98.00 170 LEU A C 1
ATOM 1287 O O . LEU A 1 170 ? -12.527 -8.042 0.233 1.00 98.00 170 LEU A O 1
ATOM 1291 N N . THR A 1 171 ? -12.413 -5.799 0.325 1.00 98.31 171 THR A N 1
ATOM 1292 C CA . THR A 1 171 ? -11.988 -5.626 -1.068 1.00 98.31 171 THR A CA 1
ATOM 1293 C C . THR A 1 171 ? -10.602 -6.224 -1.281 1.00 98.31 171 THR A C 1
ATOM 1295 O O . THR A 1 171 ? -10.415 -6.996 -2.222 1.00 98.31 171 THR A O 1
ATOM 1298 N N . CYS A 1 172 ? -9.666 -5.967 -0.361 1.00 97.94 172 CYS A N 1
ATOM 1299 C CA . CYS A 1 172 ? -8.332 -6.555 -0.394 1.00 97.94 172 CYS A CA 1
ATOM 1300 C C . CYS A 1 172 ? -8.395 -8.089 -0.398 1.00 97.94 172 CYS A C 1
ATOM 1302 O O . CYS A 1 172 ? -7.858 -8.730 -1.302 1.00 97.94 172 CYS A O 1
ATOM 1304 N N . LYS A 1 173 ? -9.142 -8.677 0.548 1.00 97.75 173 LYS A N 1
ATOM 1305 C CA . LYS A 1 173 ? -9.370 -10.123 0.634 1.00 97.75 173 LYS A CA 1
ATOM 1306 C C . LYS A 1 173 ? -9.900 -10.695 -0.679 1.00 97.75 173 LYS A C 1
ATOM 1308 O O . LYS A 1 173 ? -9.343 -11.665 -1.177 1.00 97.75 173 LYS A O 1
ATOM 1313 N N . ASN A 1 174 ? -10.962 -10.114 -1.236 1.00 98.06 174 ASN A N 1
ATOM 1314 C CA . ASN A 1 174 ? -11.592 -10.628 -2.453 1.00 98.06 174 ASN A CA 1
ATOM 1315 C C . ASN A 1 174 ? -10.646 -10.564 -3.660 1.00 98.06 174 ASN A C 1
ATOM 1317 O O . ASN A 1 174 ? -10.610 -11.496 -4.464 1.00 98.06 174 ASN A O 1
ATOM 1321 N N . THR A 1 175 ? -9.877 -9.481 -3.783 1.00 97.44 175 THR A N 1
ATOM 1322 C CA . THR A 1 175 ? -8.867 -9.331 -4.835 1.00 97.44 175 THR A CA 1
ATOM 1323 C C . THR A 1 175 ? -7.768 -10.380 -4.684 1.00 97.44 175 THR A C 1
ATOM 1325 O O . THR A 1 175 ? -7.481 -11.097 -5.640 1.00 97.44 175 THR A O 1
ATOM 1328 N N . LEU A 1 176 ? -7.194 -10.530 -3.488 1.00 95.38 176 LEU A N 1
ATOM 1329 C CA . LEU A 1 176 ? -6.142 -11.515 -3.236 1.00 95.38 176 LEU A CA 1
ATOM 1330 C C . LEU A 1 176 ? -6.646 -12.944 -3.440 1.00 95.38 176 LEU A C 1
ATOM 1332 O O . LEU A 1 176 ? -5.990 -13.717 -4.126 1.00 95.38 176 LEU A O 1
ATOM 1336 N N . GLN A 1 177 ? -7.830 -13.280 -2.927 1.00 97.19 177 GLN A N 1
ATOM 1337 C CA . GLN A 1 177 ? -8.422 -14.610 -3.072 1.00 97.19 177 GLN A CA 1
ATOM 1338 C C . GLN A 1 177 ? -8.649 -14.978 -4.545 1.00 97.19 177 GLN A C 1
ATOM 1340 O O . GLN A 1 177 ? -8.335 -16.088 -4.968 1.00 97.19 177 GLN A O 1
ATOM 1345 N N . ARG A 1 178 ? -9.120 -14.025 -5.361 1.00 97.75 178 ARG A N 1
ATOM 1346 C CA . ARG A 1 178 ? -9.301 -14.226 -6.807 1.00 97.75 178 ARG A CA 1
ATOM 1347 C C . ARG A 1 178 ? -7.993 -14.559 -7.530 1.00 97.75 178 ARG A C 1
ATOM 1349 O O . ARG A 1 178 ? -8.027 -15.297 -8.509 1.00 97.75 178 ARG A O 1
ATOM 1356 N N . HIS A 1 179 ? -6.874 -13.980 -7.099 1.00 95.88 179 HIS A N 1
ATOM 1357 C CA . HIS A 1 179 ? -5.602 -14.070 -7.817 1.00 95.88 179 HIS A CA 1
ATOM 1358 C C . HIS A 1 179 ? -4.608 -15.078 -7.232 1.00 95.88 179 HIS A C 1
ATOM 1360 O O . HIS A 1 179 ? -3.773 -15.583 -7.978 1.00 95.88 179 HIS A O 1
ATOM 1366 N N . LEU A 1 180 ? -4.685 -15.367 -5.933 1.00 93.81 180 LEU A N 1
ATOM 1367 C CA . LEU A 1 180 ? -3.734 -16.216 -5.209 1.00 93.81 180 LEU A CA 1
ATOM 1368 C C . LEU A 1 180 ? -4.365 -17.487 -4.617 1.00 93.81 180 LEU A C 1
ATOM 1370 O O . LEU A 1 180 ? -3.622 -18.322 -4.113 1.00 93.81 180 LEU A O 1
ATOM 1374 N N . GLY A 1 181 ? -5.692 -17.652 -4.685 1.00 95.38 181 GLY A N 1
ATOM 1375 C CA . GLY A 1 181 ? -6.396 -18.845 -4.197 1.00 95.38 181 GLY A CA 1
ATOM 1376 C C . GLY A 1 181 ? -7.111 -18.653 -2.858 1.00 95.38 181 GLY A C 1
ATOM 1377 O O . GLY A 1 181 ? -7.066 -17.590 -2.243 1.00 95.38 181 GLY A O 1
ATOM 1378 N N . ASP A 1 182 ? -7.813 -19.685 -2.396 1.00 97.69 182 ASP A N 1
ATOM 1379 C CA . ASP A 1 182 ? -8.642 -19.606 -1.187 1.00 97.69 182 ASP A CA 1
ATOM 1380 C C . ASP A 1 182 ? -7.815 -19.508 0.102 1.00 97.69 182 ASP A C 1
ATOM 1382 O O . ASP A 1 182 ? -8.282 -18.931 1.089 1.00 97.69 182 ASP A O 1
ATOM 1386 N N . GLU A 1 183 ? -6.569 -19.993 0.096 1.00 93.31 183 GLU A N 1
ATOM 1387 C CA . GLU A 1 183 ? -5.686 -19.984 1.263 1.00 93.31 183 GLU A CA 1
ATOM 1388 C C . GLU A 1 183 ? -5.424 -18.559 1.778 1.00 93.31 183 GLU A C 1
ATOM 1390 O O . GLU A 1 183 ? -5.513 -18.312 2.984 1.00 93.31 183 GLU A O 1
ATOM 1395 N N . ILE A 1 184 ? -5.188 -17.586 0.884 1.00 92.12 184 ILE A N 1
ATOM 1396 C CA . ILE A 1 184 ? -5.006 -16.184 1.302 1.00 92.12 184 ILE A CA 1
ATOM 1397 C C . ILE A 1 184 ? -6.310 -15.588 1.846 1.00 92.12 184 ILE A C 1
ATOM 1399 O O . ILE A 1 184 ? -6.292 -14.741 2.739 1.00 92.12 184 ILE A O 1
ATOM 1403 N N . GLY A 1 185 ? -7.457 -16.057 1.346 1.00 89.44 185 GLY A N 1
ATOM 1404 C CA . GLY A 1 185 ? -8.774 -15.657 1.830 1.00 89.44 185 GLY A CA 1
ATOM 1405 C C . GLY A 1 185 ? -9.020 -16.087 3.278 1.00 89.44 185 GLY A C 1
ATOM 1406 O O . GLY A 1 185 ? -9.667 -15.348 4.028 1.00 89.44 185 GLY A O 1
ATOM 1407 N N . VAL A 1 186 ? -8.485 -17.246 3.682 1.00 94.12 186 VAL A N 1
ATOM 1408 C CA . VAL A 1 186 ? -8.513 -17.728 5.073 1.00 94.12 186 VAL A CA 1
ATOM 1409 C C . VAL A 1 186 ? -7.639 -16.847 5.963 1.00 94.12 186 VAL A C 1
ATOM 1411 O O . VAL A 1 186 ? -8.142 -16.331 6.957 1.00 94.12 186 VAL A O 1
ATOM 1414 N N . ALA A 1 187 ? -6.391 -16.575 5.572 1.00 89.88 187 ALA A N 1
ATOM 1415 C CA . ALA A 1 187 ? -5.498 -15.702 6.344 1.00 89.88 187 ALA A CA 1
ATOM 1416 C C . ALA A 1 187 ? -6.075 -14.280 6.521 1.00 89.88 187 ALA A C 1
ATOM 1418 O O . ALA A 1 187 ? -6.094 -13.727 7.619 1.00 89.88 187 ALA A O 1
ATOM 1419 N N . MET A 1 188 ? -6.645 -13.699 5.460 1.00 95.75 188 MET A N 1
ATOM 1420 C CA . MET A 1 188 ? -7.311 -12.390 5.535 1.00 95.75 188 MET A CA 1
ATOM 1421 C C . MET A 1 188 ? -8.577 -12.407 6.399 1.00 95.75 188 MET A C 1
ATOM 1423 O O . MET A 1 188 ? -8.960 -11.379 6.960 1.00 95.75 188 MET A O 1
ATOM 1427 N N . LYS A 1 189 ? -9.252 -13.558 6.516 1.00 95.50 189 LYS A N 1
ATOM 1428 C CA . LYS A 1 189 ? -10.389 -13.707 7.426 1.00 95.50 189 LYS A CA 1
ATOM 1429 C C . LYS A 1 189 ? -9.935 -13.601 8.882 1.00 95.50 189 LYS A C 1
ATOM 1431 O O . LYS A 1 189 ? -10.603 -12.920 9.642 1.00 95.50 189 LYS A O 1
ATOM 1436 N N . GLU A 1 190 ? -8.804 -14.198 9.253 1.00 94.44 190 GLU A N 1
ATOM 1437 C CA . GLU A 1 190 ? -8.262 -14.088 10.617 1.00 94.44 190 GLU A CA 1
ATOM 1438 C C . GLU A 1 190 ? -7.969 -12.629 10.993 1.00 94.44 190 GLU A C 1
ATOM 1440 O O . GLU A 1 190 ? -8.304 -12.189 12.094 1.00 94.44 190 GLU A O 1
ATOM 1445 N N . LEU A 1 191 ? -7.431 -11.845 10.051 1.00 94.31 191 LEU A N 1
ATOM 1446 C CA . LEU A 1 191 ? -7.242 -10.406 10.236 1.00 94.31 191 LEU A CA 1
ATOM 1447 C C . LEU A 1 191 ? -8.576 -9.678 10.477 1.00 94.31 191 LEU A C 1
ATOM 1449 O O . LEU A 1 191 ? -8.676 -8.881 11.408 1.00 94.31 191 LEU A O 1
ATOM 1453 N N . LEU A 1 192 ? -9.607 -9.959 9.675 1.00 97.12 192 LEU A N 1
ATOM 1454 C CA . LEU A 1 192 ? -10.945 -9.376 9.851 1.00 97.12 192 LEU A CA 1
ATOM 1455 C C . LEU A 1 192 ? -11.591 -9.795 11.180 1.00 97.12 192 LEU A C 1
ATOM 1457 O O . LEU A 1 192 ? -12.150 -8.953 11.882 1.00 97.12 192 LEU A O 1
ATOM 1461 N N . ASP A 1 193 ? -11.479 -11.070 11.551 1.00 96.81 193 ASP A N 1
ATOM 1462 C CA . ASP A 1 193 ? -12.010 -11.615 12.802 1.00 96.81 193 ASP A CA 1
ATOM 1463 C C . ASP A 1 193 ? -11.299 -10.989 14.021 1.00 96.81 193 ASP A C 1
ATOM 1465 O O . ASP A 1 193 ? -11.913 -10.821 15.075 1.00 96.81 193 ASP A O 1
ATOM 1469 N N . SER A 1 194 ? -10.040 -10.549 13.870 1.00 96.94 194 SER A N 1
ATOM 1470 C CA . SER A 1 194 ? -9.296 -9.827 14.913 1.00 96.94 194 SER A CA 1
ATOM 1471 C C . SER A 1 194 ? -9.820 -8.409 15.195 1.00 96.94 194 SER A C 1
ATOM 1473 O O . SER A 1 194 ? -9.536 -7.848 16.258 1.00 96.94 194 SER A O 1
ATOM 1475 N N . LEU A 1 195 ? -10.621 -7.825 14.293 1.00 97.56 195 LEU A N 1
ATOM 1476 C CA . LEU A 1 195 ? -11.215 -6.501 14.503 1.00 97.56 195 LEU A CA 1
ATOM 1477 C C . LEU A 1 195 ? -12.241 -6.515 15.636 1.00 97.56 195 LEU A C 1
ATOM 1479 O O . LEU A 1 195 ? -12.251 -5.592 16.443 1.00 97.56 195 LEU A O 1
ATOM 1483 N N . LEU A 1 196 ? -13.064 -7.562 15.740 1.00 97.06 196 LEU A N 1
ATOM 1484 C CA . LEU A 1 196 ? -14.117 -7.660 16.755 1.00 97.06 196 LEU A CA 1
ATOM 1485 C C . LEU A 1 196 ? -13.585 -7.548 18.200 1.00 97.06 196 LEU A C 1
ATOM 1487 O O . LEU A 1 196 ? -14.054 -6.667 18.922 1.00 97.06 196 LEU A O 1
ATOM 1491 N N . PRO A 1 197 ? -12.612 -8.365 18.656 1.00 97.50 197 PRO A N 1
ATOM 1492 C CA . PRO A 1 197 ? -12.080 -8.234 20.012 1.00 97.50 197 PRO A CA 1
ATOM 1493 C C . PRO A 1 197 ? -11.326 -6.914 20.231 1.00 97.50 197 PRO A C 1
ATOM 1495 O O . PRO A 1 197 ? -11.283 -6.422 21.355 1.00 97.50 197 PRO A O 1
ATOM 1498 N N . ARG A 1 198 ? -10.749 -6.323 19.175 1.00 97.06 198 ARG A N 1
ATOM 1499 C CA . ARG A 1 198 ? -9.994 -5.063 19.249 1.00 97.06 198 ARG A CA 1
ATOM 1500 C C . ARG A 1 198 ? -10.896 -3.830 19.337 1.00 97.06 198 ARG A C 1
ATOM 1502 O O . ARG A 1 198 ? -10.576 -2.887 20.053 1.00 97.06 198 ARG A O 1
ATOM 1509 N N . TRP A 1 199 ? -12.001 -3.822 18.600 1.00 97.94 199 TRP A N 1
ATOM 1510 C CA . TRP A 1 199 ? -12.956 -2.712 18.540 1.00 97.94 199 TRP A CA 1
ATOM 1511 C C . TRP A 1 199 ? -14.068 -2.817 19.580 1.00 97.94 199 TRP A C 1
ATOM 1513 O O . TRP A 1 199 ? -14.640 -1.798 19.965 1.00 97.94 199 TRP A O 1
ATOM 1523 N N . GLY A 1 200 ? -14.369 -4.033 20.032 1.00 98.31 200 GLY A N 1
ATOM 1524 C CA . GLY A 1 200 ? -15.558 -4.335 20.812 1.00 98.31 200 GLY A CA 1
ATOM 1525 C C . GLY A 1 200 ? -16.787 -4.560 19.928 1.00 98.31 200 GLY A C 1
ATOM 1526 O O . GLY A 1 200 ? -16.874 -4.096 18.788 1.00 98.31 200 GLY A O 1
ATOM 1527 N N . GLU A 1 201 ? -17.759 -5.285 20.483 1.00 98.00 201 GLU A N 1
ATOM 1528 C CA . GLU A 1 201 ? -18.946 -5.757 19.762 1.00 98.00 201 GLU A CA 1
ATOM 1529 C C . GLU A 1 201 ? -19.773 -4.619 19.158 1.00 98.00 201 GLU A C 1
ATOM 1531 O O . GLU A 1 201 ? -20.155 -4.682 17.991 1.00 98.00 201 GLU A O 1
ATOM 1536 N N . GLU A 1 202 ? -19.998 -3.547 19.918 1.00 98.19 202 GLU A N 1
ATOM 1537 C CA . GLU A 1 202 ? -20.852 -2.445 19.479 1.00 98.19 202 GLU A CA 1
ATOM 1538 C C . GLU A 1 202 ? -20.241 -1.653 18.315 1.00 98.19 202 GLU A C 1
ATOM 1540 O O . GLU A 1 202 ? -20.902 -1.451 17.295 1.00 98.19 202 GLU A O 1
ATOM 1545 N N . ARG A 1 203 ? -18.961 -1.265 18.422 1.00 98.12 203 ARG A N 1
ATOM 1546 C CA . ARG A 1 203 ? -18.237 -0.552 17.356 1.00 98.12 203 ARG A CA 1
ATOM 1547 C C . ARG A 1 203 ? -18.205 -1.383 16.074 1.00 98.12 203 ARG A C 1
ATOM 1549 O O . ARG A 1 203 ? -18.538 -0.882 15.002 1.00 98.12 203 ARG A O 1
ATOM 1556 N N . PHE A 1 204 ? -17.898 -2.677 16.193 1.00 98.19 204 PHE A N 1
ATOM 1557 C CA . PHE A 1 204 ? -17.893 -3.595 15.056 1.00 98.19 204 PHE A CA 1
ATOM 1558 C C . PHE A 1 204 ? -19.283 -3.748 14.419 1.00 98.19 204 PHE A C 1
ATOM 1560 O O . PHE A 1 204 ? -19.415 -3.700 13.195 1.00 98.19 204 PHE A O 1
ATOM 1567 N N . ARG A 1 205 ? -20.341 -3.885 15.230 1.00 98.19 205 ARG A N 1
ATOM 1568 C CA . ARG A 1 205 ? -21.730 -3.986 14.757 1.00 98.19 205 ARG A CA 1
ATOM 1569 C C . ARG A 1 205 ? -22.159 -2.744 13.977 1.00 98.19 205 ARG A C 1
ATOM 1571 O O . ARG A 1 205 ? -22.774 -2.886 12.920 1.00 98.19 205 ARG A O 1
ATOM 1578 N N . VAL A 1 206 ? -21.835 -1.550 14.478 1.00 98.19 206 VAL A N 1
ATOM 1579 C CA . VAL A 1 206 ? -22.128 -0.274 13.804 1.00 98.19 206 VAL A CA 1
ATOM 1580 C C . VAL A 1 206 ? -21.367 -0.178 12.484 1.00 98.19 206 VAL A C 1
ATOM 1582 O O . VAL A 1 206 ? -21.991 0.050 11.449 1.00 98.19 206 VAL A O 1
ATOM 1585 N N . ALA A 1 207 ? -20.057 -0.438 12.487 1.00 97.94 207 ALA A N 1
ATOM 1586 C CA . ALA A 1 207 ? -19.235 -0.426 11.278 1.00 97.94 207 ALA A CA 1
ATOM 1587 C C . ALA A 1 207 ? -19.777 -1.381 10.202 1.00 97.94 207 ALA A C 1
ATOM 1589 O O . ALA A 1 207 ? -19.925 -1.005 9.038 1.00 97.94 20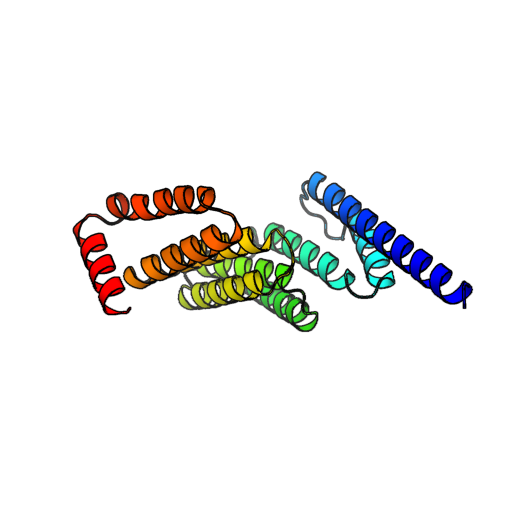7 ALA A O 1
ATOM 1590 N N . LEU A 1 208 ? -20.149 -2.602 10.602 1.00 97.75 208 LEU A N 1
ATOM 1591 C CA . LEU A 1 208 ? -20.714 -3.610 9.708 1.00 97.75 208 LEU A CA 1
ATOM 1592 C C . LEU A 1 208 ? -22.084 -3.199 9.150 1.00 97.75 208 LEU A C 1
ATOM 1594 O O . LEU A 1 208 ? -22.380 -3.484 7.989 1.00 97.75 208 LEU A O 1
ATOM 1598 N N . ALA A 1 209 ? -22.929 -2.549 9.954 1.00 97.81 209 ALA A N 1
ATOM 1599 C CA . ALA A 1 209 ? -24.210 -2.023 9.491 1.00 97.81 209 ALA A CA 1
ATOM 1600 C C . ALA A 1 209 ? -24.009 -0.905 8.457 1.00 97.81 209 ALA A C 1
ATOM 1602 O O . ALA A 1 209 ? -24.608 -0.962 7.385 1.00 97.81 209 ALA A O 1
ATOM 1603 N N . THR A 1 210 ? -23.124 0.055 8.738 1.00 97.81 210 THR A N 1
ATOM 1604 C CA . THR A 1 210 ? -22.786 1.154 7.819 1.00 97.81 210 THR A CA 1
ATOM 1605 C C . THR A 1 210 ? -22.218 0.631 6.503 1.00 97.81 210 THR A C 1
ATOM 1607 O O . THR A 1 210 ? -22.699 1.008 5.437 1.00 97.81 210 THR A O 1
ATOM 1610 N N . TYR A 1 211 ? -21.278 -0.314 6.565 1.00 96.88 211 TYR A N 1
ATOM 1611 C CA . TYR A 1 211 ? -20.716 -0.972 5.386 1.00 96.88 211 TYR A CA 1
ATOM 1612 C C . TYR A 1 211 ? -21.788 -1.615 4.493 1.00 96.88 211 TYR A C 1
ATOM 1614 O O . TYR A 1 211 ? -21.759 -1.478 3.273 1.00 96.88 211 TYR A O 1
ATOM 1622 N N . ARG A 1 212 ? -22.764 -2.306 5.096 1.00 96.12 212 ARG A N 1
ATOM 1623 C CA . ARG A 1 212 ? -23.846 -2.978 4.359 1.00 96.12 212 ARG A CA 1
ATOM 1624 C C . ARG A 1 212 ? -24.828 -2.013 3.704 1.00 96.12 212 ARG A C 1
ATOM 1626 O O . ARG A 1 212 ? -25.426 -2.390 2.709 1.00 96.12 212 ARG A O 1
ATOM 1633 N N . MET A 1 213 ? -25.023 -0.820 4.266 1.00 95.56 213 MET A N 1
ATOM 1634 C CA . MET A 1 213 ? -25.912 0.198 3.692 1.00 95.56 213 MET A CA 1
ATOM 1635 C C . MET A 1 213 ? -25.265 0.967 2.533 1.00 95.56 213 MET A C 1
ATOM 1637 O O . MET A 1 213 ? -25.985 1.528 1.714 1.00 95.56 213 MET A O 1
ATOM 1641 N N . GLY A 1 214 ? -23.930 1.016 2.478 1.00 89.81 214 GLY A N 1
ATOM 1642 C CA . GLY A 1 214 ? -23.178 1.682 1.409 1.00 89.81 214 GLY A CA 1
ATOM 1643 C C . GLY A 1 214 ? -22.938 0.829 0.157 1.00 89.81 214 GLY A C 1
ATOM 1644 O O . GLY A 1 214 ? -22.363 1.336 -0.804 1.00 89.81 214 GLY A O 1
ATOM 1645 N N . LYS A 1 215 ? -23.348 -0.445 0.168 1.00 75.81 215 LYS A N 1
ATOM 1646 C CA . LYS A 1 215 ? -23.291 -1.367 -0.976 1.00 75.81 215 LYS A CA 1
ATOM 1647 C C . LYS A 1 215 ? -24.643 -1.499 -1.656 1.00 75.81 215 LYS A C 1
ATOM 1649 O O . LYS A 1 215 ? -24.633 -1.632 -2.898 1.00 75.81 215 LYS A O 1
#

Radius of gyration: 20.86 Å; chains: 1; bounding box: 56×37×66 Å

Secondary structure (DSSP, 8-state):
-HHHHHHHHHHHHHHHHHHHHHHHHHHHHHHT--S--SS--HHHHHHHHHHHHTTSSHHHHHHHHHHHHHHHHHTTS-HHHHHHHHHHHHHHHHHTT-HHHHHHHHHHHHHHHHHHT-HHHHHHHHHHHHHHHHH--STTHHHHHHHHHHHHHHHHHHTT-HHHHHHHHHHHHHHHHHHH-HHHHHHHHHHHHTHHHHH-HHHHHHHHHHHHH--

Foldseek 3Di:
DVVVVVVVVVVVVLLVVLVVLLVVLVVVQVVVVDDDDPDDPPSLVVSLVSCVVVPQCNLVSVLVVVVVVLVNCCVPDPLPVSLVSLVVSLVSCVVSLVLQSNLVSLLVQLVSCVVVVVLVSSLVSLVSSLVSLVSDPDPCSLVSNVSSLVSNLVSCVVVVNLLVSVVSLVVNLVVCCVPPHCVSNVVSVVVVVVVPVVVDPVSNVVSVVVNVVVD